Protein AF-A0A7T4T537-F1 (afdb_monomer_lite)

Radius of gyration: 19.36 Å; chains: 1; bounding box: 52×60×50 Å

pLDDT: mean 79.2, std 19.5, range [24.86, 98.0]

Structure (mmCIF, N/CA/C/O backbone):
data_AF-A0A7T4T537-F1
#
_entry.id   AF-A0A7T4T537-F1
#
loop_
_atom_site.group_PDB
_atom_site.id
_atom_site.type_symbol
_atom_site.label_atom_id
_atom_site.label_alt_id
_atom_site.label_comp_id
_atom_site.label_asym_id
_atom_site.label_entity_id
_atom_site.label_seq_id
_atom_site.pdbx_PDB_ins_code
_atom_site.Cartn_x
_atom_site.Cartn_y
_atom_site.Cartn_z
_atom_site.occupancy
_atom_site.B_iso_or_equiv
_atom_site.auth_seq_id
_atom_site.auth_comp_id
_atom_site.auth_asym_id
_atom_site.auth_atom_id
_atom_site.pdbx_PDB_model_num
ATOM 1 N N . MET A 1 1 ? -23.122 -22.561 24.436 1.00 36.28 1 MET A N 1
ATOM 2 C CA . MET A 1 1 ? -23.053 -21.117 24.123 1.00 36.28 1 MET A CA 1
ATOM 3 C C . MET A 1 1 ? -21.663 -20.614 24.475 1.00 36.28 1 MET A C 1
ATOM 5 O O . MET A 1 1 ? -21.373 -20.424 25.648 1.00 36.28 1 MET A O 1
ATOM 9 N N . ALA A 1 2 ? -20.776 -20.491 23.489 1.00 34.75 2 ALA A N 1
ATOM 10 C CA . ALA A 1 2 ? -19.447 -19.935 23.718 1.00 34.75 2 ALA A CA 1
ATOM 11 C C . ALA A 1 2 ? -19.565 -18.411 23.857 1.00 34.75 2 ALA A C 1
ATOM 13 O O . ALA A 1 2 ? -20.075 -17.744 22.956 1.00 34.75 2 ALA A O 1
ATOM 14 N N . ARG A 1 3 ? -19.118 -17.864 24.992 1.00 36.00 3 ARG A N 1
ATOM 15 C CA . ARG A 1 3 ? -18.869 -16.427 25.158 1.00 36.00 3 ARG A CA 1
ATOM 16 C C . ARG A 1 3 ? -17.857 -16.022 24.082 1.00 36.00 3 ARG A C 1
ATOM 18 O O . ARG A 1 3 ? -16.675 -16.311 24.229 1.00 36.00 3 ARG A O 1
ATOM 25 N N . ARG A 1 4 ? -18.303 -15.369 23.003 1.00 40.88 4 ARG A N 1
ATOM 26 C CA . ARG A 1 4 ? -17.402 -14.548 22.183 1.00 40.88 4 ARG A CA 1
ATOM 27 C C . ARG A 1 4 ? -16.834 -13.502 23.138 1.00 40.88 4 ARG A C 1
ATOM 29 O O . ARG A 1 4 ? -17.585 -12.649 23.607 1.00 40.88 4 ARG A O 1
ATOM 36 N N . SER A 1 5 ? -15.561 -13.618 23.512 1.00 44.31 5 SER A N 1
ATOM 37 C CA . SER A 1 5 ? -14.886 -12.539 24.225 1.00 44.31 5 SER A CA 1
ATOM 38 C C . SER A 1 5 ? -14.973 -11.314 23.322 1.00 44.31 5 SER A C 1
ATOM 40 O O . SER A 1 5 ? -14.423 -11.334 22.219 1.00 44.31 5 SER A O 1
ATOM 42 N N . ARG A 1 6 ? -15.716 -10.282 23.736 1.00 54.41 6 ARG A N 1
ATOM 43 C CA . ARG A 1 6 ? -15.604 -8.968 23.102 1.00 54.41 6 ARG A CA 1
ATOM 44 C C . ARG A 1 6 ? -14.138 -8.576 23.230 1.00 54.41 6 ARG A C 1
ATOM 46 O O . ARG A 1 6 ? -13.648 -8.473 24.354 1.00 54.41 6 ARG A O 1
ATOM 53 N N . ARG A 1 7 ? -13.436 -8.480 22.100 1.00 59.81 7 ARG A N 1
ATOM 54 C CA . ARG A 1 7 ? -12.103 -7.884 22.092 1.00 59.81 7 ARG A CA 1
ATOM 55 C C . ARG A 1 7 ? -12.241 -6.440 22.578 1.00 59.81 7 ARG A C 1
ATOM 57 O O . ARG A 1 7 ? -13.281 -5.834 22.300 1.00 59.81 7 ARG A O 1
ATOM 64 N N . PRO A 1 8 ? -11.260 -5.922 23.325 1.00 67.75 8 PRO A N 1
ATOM 65 C CA . PRO A 1 8 ? -11.180 -4.494 23.590 1.00 67.75 8 PRO A CA 1
ATOM 66 C C . PRO A 1 8 ? -11.321 -3.717 22.274 1.00 67.75 8 PRO A C 1
ATOM 68 O O . PRO A 1 8 ? -10.781 -4.148 21.256 1.00 67.75 8 PRO A O 1
ATOM 71 N N . GLU A 1 9 ? -12.071 -2.614 22.269 1.00 70.25 9 GLU A N 1
ATOM 72 C CA . GLU A 1 9 ? -12.311 -1.824 21.046 1.00 70.25 9 GLU A CA 1
ATOM 73 C C . GLU A 1 9 ? -10.996 -1.320 20.434 1.00 70.25 9 GLU A C 1
ATOM 75 O O . GLU A 1 9 ? -10.827 -1.350 19.222 1.00 70.25 9 GLU A O 1
ATOM 80 N N . ASN A 1 10 ? -10.008 -0.998 21.273 1.00 77.81 10 ASN A N 1
ATOM 81 C CA . ASN A 1 10 ? -8.662 -0.604 20.855 1.00 77.81 10 ASN A CA 1
ATOM 82 C C . ASN A 1 10 ? -7.802 -1.760 20.304 1.00 77.81 10 ASN A C 1
ATOM 84 O O . ASN A 1 10 ? -6.668 -1.533 19.900 1.00 77.81 10 ASN A O 1
ATOM 88 N N . GLU A 1 11 ? -8.301 -2.996 20.292 1.00 85.81 11 GLU A N 1
ATOM 89 C CA . GLU A 1 11 ? -7.626 -4.179 19.742 1.00 85.81 11 GLU A CA 1
ATOM 90 C C . GLU A 1 11 ? -8.420 -4.801 18.579 1.00 85.81 11 GLU A C 1
ATOM 92 O O . GLU A 1 11 ? -8.201 -5.960 18.210 1.00 85.81 11 GLU A O 1
ATOM 97 N N . ALA A 1 12 ? -9.352 -4.049 17.980 1.00 89.69 12 ALA A N 1
ATOM 98 C CA . ALA A 1 12 ? -10.186 -4.519 16.872 1.00 89.69 12 ALA A CA 1
ATOM 99 C C . ALA A 1 12 ? -9.350 -5.068 15.701 1.00 89.69 12 ALA A C 1
ATOM 101 O O . ALA A 1 12 ? -9.648 -6.144 15.184 1.00 89.69 12 ALA A O 1
ATOM 102 N N . LEU A 1 13 ? -8.236 -4.402 15.386 1.00 94.19 13 LEU A N 1
ATOM 103 C CA . LEU A 1 13 ? -7.328 -4.738 14.286 1.00 94.19 13 LEU A CA 1
ATOM 104 C C . LEU A 1 13 ? -6.356 -5.895 14.589 1.00 94.19 13 LEU A C 1
ATOM 106 O O . LEU A 1 13 ? -5.659 -6.386 13.689 1.00 94.19 13 LEU A O 1
ATOM 110 N N . PHE A 1 14 ? -6.301 -6.366 15.838 1.00 94.44 14 PHE A N 1
ATOM 111 C CA . PHE A 1 14 ? -5.347 -7.387 16.263 1.00 94.44 14 PHE A CA 1
ATOM 112 C C . PHE A 1 14 ? -5.817 -8.783 15.851 1.00 94.44 14 PHE A C 1
ATOM 114 O O . PHE A 1 14 ? -6.988 -9.144 15.923 1.00 94.44 14 PHE A O 1
ATOM 121 N N . SER A 1 15 ? -4.874 -9.627 15.457 1.00 93.25 15 SER A N 1
ATOM 122 C CA . SER A 1 15 ? -5.090 -11.056 15.208 1.00 93.25 15 SER A CA 1
ATOM 123 C C . SER A 1 15 ? -4.139 -11.879 16.074 1.00 93.25 15 SER A C 1
ATOM 125 O O . SER A 1 15 ? -3.249 -11.328 16.727 1.00 93.25 15 SER A O 1
ATOM 127 N N . SER A 1 16 ? -4.285 -13.206 16.069 1.00 91.62 16 SER A N 1
ATOM 128 C CA . SER A 1 16 ? -3.363 -14.076 16.808 1.00 91.62 16 SER A CA 1
ATOM 129 C C . SER A 1 16 ? -1.910 -13.892 16.354 1.00 91.62 16 SER A C 1
ATOM 131 O O . SER A 1 16 ? -0.996 -13.998 17.172 1.00 91.62 16 SER A O 1
ATOM 133 N N . HIS A 1 17 ? -1.708 -13.553 15.078 1.00 92.25 17 HIS A N 1
ATOM 134 C CA . HIS A 1 17 ? -0.422 -13.214 14.500 1.00 92.25 17 HIS A CA 1
ATOM 135 C C . HIS A 1 17 ? 0.197 -11.984 15.155 1.00 92.25 17 HIS A C 1
ATOM 137 O O . HIS A 1 17 ? 1.351 -12.052 15.558 1.00 92.25 17 HIS A O 1
ATOM 143 N N . ILE A 1 18 ? -0.571 -10.904 15.315 1.00 93.25 18 ILE A N 1
ATOM 144 C CA . ILE A 1 18 ? -0.071 -9.651 15.893 1.00 93.25 18 ILE A CA 1
ATOM 145 C C . ILE A 1 18 ? 0.271 -9.829 17.376 1.00 93.25 18 ILE A C 1
ATOM 147 O O . ILE A 1 18 ? 1.336 -9.395 17.812 1.00 93.25 18 ILE A O 1
ATOM 151 N N . TYR A 1 19 ? -0.565 -10.543 18.142 1.00 89.00 19 TYR A N 1
ATOM 152 C CA . TYR A 1 19 ? -0.280 -10.823 19.558 1.00 89.00 19 TYR A CA 1
ATOM 153 C C . TYR A 1 19 ? 0.970 -11.687 19.763 1.00 89.00 19 TYR A C 1
ATOM 155 O O . TYR A 1 19 ? 1.674 -11.528 20.756 1.00 89.00 19 TYR A O 1
ATOM 163 N N . ARG A 1 20 ? 1.231 -12.629 18.850 1.00 86.44 20 ARG A N 1
ATOM 164 C CA . ARG A 1 20 ? 2.399 -13.527 18.900 1.00 86.44 20 ARG A CA 1
ATOM 165 C C . ARG A 1 20 ? 3.582 -13.005 18.085 1.00 86.44 20 ARG A C 1
ATOM 167 O O . ARG A 1 20 ? 4.586 -13.704 17.963 1.00 86.44 20 ARG A O 1
ATOM 174 N N . GLY A 1 21 ? 3.429 -11.828 17.486 1.00 80.12 21 GLY A N 1
ATOM 175 C CA . GLY A 1 21 ? 4.392 -11.236 16.578 1.00 80.12 21 GLY A CA 1
ATOM 176 C C . GLY A 1 21 ? 5.679 -10.832 17.292 1.00 80.12 21 GLY A C 1
ATOM 177 O O . GLY A 1 21 ? 5.744 -10.796 18.526 1.00 80.12 21 GLY A O 1
ATOM 178 N N . PRO A 1 22 ? 6.729 -10.512 16.528 1.00 77.50 22 PRO A N 1
ATOM 179 C CA . PRO A 1 22 ? 8.001 -10.136 17.111 1.00 77.50 22 PRO A CA 1
ATOM 180 C C . PRO A 1 22 ? 7.894 -8.843 17.934 1.00 77.50 22 PRO A C 1
ATOM 182 O O . PRO A 1 22 ? 7.086 -7.950 17.662 1.00 77.50 22 PRO A O 1
ATOM 185 N N . GLN A 1 23 ? 8.756 -8.720 18.946 1.00 74.62 23 GLN A N 1
ATOM 186 C CA . GLN A 1 23 ? 8.783 -7.542 19.821 1.00 74.62 23 GLN A CA 1
ATOM 187 C C . GLN A 1 23 ? 9.104 -6.258 19.046 1.00 74.62 23 GLN A C 1
ATOM 189 O O . GLN A 1 23 ? 8.457 -5.246 19.292 1.00 74.62 23 GLN A O 1
ATOM 194 N N . HIS A 1 24 ? 9.996 -6.319 18.048 1.00 76.62 24 HIS A N 1
ATOM 195 C CA . HIS A 1 24 ? 10.401 -5.165 17.232 1.00 76.62 24 HIS A CA 1
ATOM 196 C C . HIS A 1 24 ? 9.259 -4.528 16.414 1.00 76.62 24 HIS A C 1
ATOM 198 O O . HIS A 1 24 ? 9.409 -3.412 15.924 1.00 76.62 24 HIS A O 1
ATOM 204 N N . ALA A 1 25 ? 8.104 -5.192 16.307 1.00 84.25 25 ALA A N 1
ATOM 205 C CA . ALA A 1 25 ? 6.888 -4.651 15.703 1.00 84.25 25 ALA A CA 1
ATOM 206 C C . ALA A 1 25 ? 6.040 -3.801 16.678 1.00 84.25 25 ALA A C 1
ATOM 208 O O . ALA A 1 25 ? 4.846 -3.617 16.465 1.00 84.25 25 ALA A O 1
ATOM 209 N N . GLU A 1 26 ? 6.613 -3.308 17.782 1.00 89.25 26 GLU A N 1
ATOM 210 C CA . GLU A 1 26 ? 5.887 -2.491 18.767 1.00 89.25 26 GLU A CA 1
ATOM 211 C C . GLU A 1 26 ? 5.320 -1.205 18.165 1.00 89.25 26 GLU A C 1
ATOM 213 O O . GLU A 1 26 ? 4.145 -0.914 18.359 1.00 89.25 26 GLU A O 1
ATOM 218 N N . HIS A 1 27 ? 6.110 -0.494 17.361 1.00 91.00 27 HIS A N 1
ATOM 219 C CA . HIS A 1 27 ? 5.647 0.695 16.644 1.00 91.00 27 HIS A CA 1
ATOM 220 C C . HIS A 1 27 ? 4.435 0.393 15.744 1.00 91.00 27 HIS A C 1
ATOM 222 O O . HIS A 1 27 ? 3.514 1.198 15.669 1.00 91.00 27 HIS A O 1
ATOM 228 N N . TYR A 1 28 ? 4.393 -0.796 15.129 1.00 94.62 28 TYR A N 1
ATOM 229 C CA . TYR A 1 28 ? 3.252 -1.237 14.333 1.00 94.62 28 TYR A CA 1
ATOM 230 C C . TYR A 1 28 ? 2.014 -1.519 15.196 1.00 94.62 28 TYR A C 1
ATOM 232 O O . TYR A 1 28 ? 0.910 -1.122 14.842 1.00 94.62 28 TYR A O 1
ATOM 240 N N . ARG A 1 29 ? 2.176 -2.147 16.367 1.00 94.62 29 ARG A N 1
ATOM 241 C CA . ARG A 1 29 ? 1.061 -2.343 17.312 1.00 94.62 29 ARG A CA 1
ATOM 242 C C . ARG A 1 29 ? 0.495 -1.018 17.820 1.00 94.62 29 ARG A C 1
ATOM 244 O O . ARG A 1 29 ? -0.718 -0.907 17.938 1.00 94.62 29 ARG A O 1
ATOM 251 N N . ASN A 1 30 ? 1.350 -0.031 18.079 1.00 94.50 30 ASN A N 1
ATOM 252 C CA . ASN A 1 30 ? 0.912 1.309 18.475 1.00 94.50 30 ASN A CA 1
ATOM 253 C C . ASN A 1 30 ? 0.104 1.970 17.355 1.00 94.50 30 ASN A C 1
ATOM 255 O O . ASN A 1 30 ? -1.010 2.410 17.605 1.00 94.50 30 ASN A O 1
ATOM 259 N N . PHE A 1 31 ? 0.593 1.907 16.113 1.00 96.25 31 PHE A N 1
ATOM 260 C CA . PHE A 1 31 ? -0.168 2.360 14.948 1.00 96.25 31 PHE A CA 1
ATOM 261 C C . PHE A 1 31 ? -1.551 1.686 14.862 1.00 96.25 31 PHE A C 1
ATOM 263 O O . PHE A 1 31 ? -2.562 2.356 14.684 1.00 96.25 31 PHE A O 1
ATOM 270 N N . LEU A 1 32 ? -1.628 0.364 15.056 1.00 96.12 32 LEU A N 1
ATOM 271 C CA . LEU A 1 32 ? -2.912 -0.345 15.067 1.00 96.12 32 LEU A CA 1
ATOM 272 C C . LEU A 1 32 ? -3.830 0.075 16.223 1.00 96.12 32 LEU A C 1
ATOM 274 O O . LEU A 1 32 ? -5.044 0.007 16.077 1.00 96.12 32 LEU A O 1
ATOM 278 N N . HIS A 1 33 ? -3.288 0.470 17.374 1.00 94.81 33 HIS A N 1
ATOM 279 C CA . HIS A 1 33 ? -4.098 1.015 18.461 1.00 94.81 33 HIS A CA 1
ATOM 280 C C . HIS A 1 33 ? -4.657 2.395 18.109 1.00 94.81 33 HIS A C 1
ATOM 282 O O . HIS A 1 33 ? -5.846 2.630 18.325 1.00 94.81 33 HIS A O 1
ATOM 288 N N . ASP A 1 34 ? -3.823 3.267 17.543 1.00 94.75 34 ASP A N 1
ATOM 289 C CA . ASP A 1 34 ? -4.191 4.641 17.186 1.00 94.75 34 ASP A CA 1
ATOM 290 C C . ASP A 1 34 ? -5.272 4.674 16.093 1.00 94.75 34 ASP A C 1
ATOM 292 O O . ASP A 1 34 ? -6.161 5.520 16.131 1.00 94.75 34 ASP A O 1
ATOM 296 N N . HIS A 1 35 ? -5.254 3.689 15.190 1.00 94.81 35 HIS A N 1
ATOM 297 C CA . HIS A 1 35 ? -6.213 3.541 14.090 1.00 94.81 35 HIS A CA 1
ATOM 298 C C . HIS A 1 35 ? -7.301 2.481 14.342 1.00 94.81 35 HIS A C 1
ATOM 300 O O . HIS A 1 35 ? -8.018 2.082 13.425 1.00 94.81 35 HIS A O 1
ATOM 306 N N . ALA A 1 36 ? -7.466 1.995 15.579 1.00 93.12 36 ALA A N 1
ATOM 307 C CA . ALA A 1 36 ? -8.457 0.957 15.891 1.00 93.12 36 ALA A CA 1
ATOM 308 C C . ALA A 1 36 ? -9.912 1.402 15.650 1.00 93.12 36 ALA A C 1
ATOM 310 O O . ALA A 1 36 ? -10.780 0.547 15.455 1.00 93.12 36 ALA A O 1
ATOM 311 N N . GLY A 1 37 ? -10.165 2.715 15.681 1.00 91.38 37 GLY A N 1
ATOM 312 C CA . GLY A 1 37 ? -11.469 3.325 15.420 1.00 91.38 37 GLY A CA 1
ATOM 313 C C . GLY A 1 37 ? -11.767 3.600 13.944 1.00 91.38 37 GLY A C 1
ATOM 314 O O . GLY A 1 37 ? -12.914 3.915 13.632 1.00 91.38 37 GLY A O 1
ATOM 315 N N . ASP A 1 38 ? -10.780 3.473 13.055 1.00 91.94 38 ASP A N 1
ATOM 316 C CA . ASP A 1 38 ? -10.949 3.742 11.626 1.00 91.94 38 ASP A CA 1
ATOM 317 C C . ASP A 1 38 ? -11.854 2.676 10.993 1.00 91.94 38 ASP A C 1
ATOM 319 O O . ASP A 1 38 ? -11.791 1.494 11.350 1.00 91.94 38 ASP A O 1
ATOM 323 N N . GLU A 1 39 ? -12.688 3.066 10.026 1.00 91.56 39 GLU A N 1
ATOM 324 C CA . GLU A 1 39 ? -13.581 2.127 9.331 1.00 91.56 39 GLU A CA 1
ATOM 325 C C . GLU A 1 39 ? -12.810 1.142 8.440 1.00 91.56 39 GLU A C 1
ATOM 327 O O . GLU A 1 39 ? -13.211 -0.017 8.279 1.00 91.56 39 GLU A O 1
ATOM 332 N N . ALA A 1 40 ? -11.689 1.589 7.878 1.00 93.69 40 ALA A N 1
ATOM 333 C CA . ALA A 1 40 ? -10.824 0.824 6.997 1.00 93.69 40 ALA A CA 1
ATOM 334 C C . ALA A 1 40 ? -9.386 1.351 7.049 1.00 93.69 40 ALA A C 1
ATOM 336 O O . ALA A 1 40 ? -9.158 2.514 7.371 1.00 93.69 40 ALA A O 1
ATOM 337 N N . LEU A 1 41 ? -8.428 0.494 6.690 1.00 96.06 41 LEU A N 1
ATOM 338 C CA . LEU A 1 41 ? -7.030 0.875 6.472 1.00 96.06 41 LEU A CA 1
ATOM 339 C C . LEU A 1 41 ? -6.623 0.580 5.028 1.00 96.06 41 LEU A C 1
ATOM 341 O O . LEU A 1 41 ? -7.136 -0.357 4.410 1.00 96.06 41 LEU A O 1
ATOM 345 N N . ALA A 1 42 ? -5.660 1.343 4.517 1.00 96.81 42 ALA A N 1
ATOM 346 C CA . ALA A 1 42 ? -5.015 1.069 3.238 1.00 96.81 42 ALA A CA 1
ATOM 347 C C . ALA A 1 42 ? -3.689 0.329 3.441 1.00 96.81 42 ALA A C 1
ATOM 349 O O . ALA A 1 42 ? -2.849 0.758 4.227 1.00 96.81 42 ALA A O 1
ATOM 350 N N . PHE A 1 43 ? -3.481 -0.754 2.698 1.00 97.50 43 PHE A N 1
ATOM 351 C CA . PHE A 1 43 ? -2.228 -1.507 2.653 1.00 97.50 43 PHE A CA 1
ATOM 352 C C . PHE A 1 43 ? -1.578 -1.277 1.300 1.00 97.50 43 PHE A C 1
ATOM 354 O O . PHE A 1 43 ? -2.224 -1.502 0.279 1.00 97.50 43 PHE A O 1
ATOM 361 N N . VAL A 1 44 ? -0.339 -0.797 1.290 1.00 96.81 44 VAL A N 1
ATOM 362 C CA . VAL A 1 44 ? 0.322 -0.279 0.096 1.00 96.81 44 VAL A CA 1
ATOM 363 C C . VAL A 1 44 ? 1.573 -1.076 -0.214 1.00 96.81 44 VAL A C 1
ATOM 365 O O . VAL A 1 44 ? 2.470 -1.183 0.624 1.00 96.81 44 VAL A O 1
ATOM 368 N N . ASP A 1 45 ? 1.633 -1.555 -1.450 1.00 94.31 45 ASP A N 1
ATOM 369 C CA . ASP A 1 45 ? 2.814 -2.183 -2.024 1.00 94.31 45 ASP A CA 1
ATOM 370 C C . ASP A 1 45 ? 3.269 -1.460 -3.300 1.00 94.31 45 ASP A C 1
ATOM 372 O O . ASP A 1 45 ? 2.493 -0.766 -3.975 1.00 94.31 45 ASP A O 1
ATOM 376 N N . GLU A 1 46 ? 4.559 -1.591 -3.589 1.00 91.81 46 GLU A N 1
ATOM 377 C CA . GLU A 1 46 ? 5.267 -0.966 -4.696 1.00 91.81 46 GLU A CA 1
ATOM 378 C C . GLU A 1 46 ? 5.624 -1.998 -5.764 1.00 91.81 46 GLU A C 1
ATOM 380 O O . GLU A 1 46 ? 6.236 -3.024 -5.489 1.00 91.81 46 GLU A O 1
ATOM 385 N N . SER A 1 47 ? 5.363 -1.656 -7.025 1.00 88.94 47 SER A N 1
ATOM 386 C CA . SER A 1 47 ? 5.936 -2.381 -8.157 1.00 88.94 47 SER A CA 1
ATOM 387 C C . SER A 1 47 ? 6.472 -1.405 -9.190 1.00 88.94 47 SER A C 1
ATOM 389 O O . SER A 1 47 ? 5.824 -0.411 -9.531 1.00 88.94 47 SER A O 1
ATOM 391 N N . TYR A 1 48 ? 7.660 -1.680 -9.719 1.00 88.19 48 TYR A N 1
ATOM 392 C CA . TYR A 1 48 ? 8.265 -0.853 -10.752 1.00 88.19 48 TYR A CA 1
ATOM 393 C C . TYR A 1 48 ? 9.103 -1.680 -11.722 1.00 88.19 48 TYR A C 1
ATOM 395 O O . TYR A 1 48 ? 9.701 -2.705 -11.390 1.00 88.19 48 TYR A O 1
ATOM 403 N N . ARG A 1 49 ? 9.224 -1.156 -12.940 1.00 86.00 49 ARG A N 1
ATOM 404 C CA . ARG A 1 49 ? 10.218 -1.596 -13.916 1.00 86.00 49 ARG A CA 1
ATOM 405 C C . ARG A 1 49 ? 11.100 -0.414 -14.246 1.00 86.00 49 ARG A C 1
ATOM 407 O O . ARG A 1 49 ? 10.641 0.563 -14.834 1.00 86.00 49 ARG A O 1
ATOM 414 N N . ALA A 1 50 ? 12.381 -0.518 -13.911 1.00 81.19 50 ALA A N 1
ATOM 415 C CA . ALA A 1 50 ? 13.335 0.524 -14.248 1.00 81.19 50 ALA A CA 1
ATOM 416 C C . ALA A 1 50 ? 13.381 0.770 -15.766 1.00 81.19 50 ALA A C 1
ATOM 418 O O . ALA A 1 50 ? 13.385 -0.171 -16.566 1.00 81.19 50 ALA A O 1
ATOM 419 N N . ALA A 1 51 ? 13.444 2.042 -16.155 1.00 83.06 51 ALA A N 1
ATOM 420 C CA . ALA A 1 51 ? 13.657 2.411 -17.545 1.00 83.06 51 ALA A CA 1
ATOM 421 C C . ALA A 1 51 ? 15.063 2.000 -18.005 1.00 83.06 51 ALA A C 1
ATOM 423 O O . ALA A 1 51 ? 16.043 2.086 -17.255 1.00 83.06 51 ALA A O 1
ATOM 424 N N . THR A 1 52 ? 15.167 1.580 -19.261 1.00 81.56 52 THR A N 1
ATOM 425 C CA . THR A 1 52 ? 16.456 1.367 -19.928 1.00 81.56 52 THR A CA 1
ATOM 426 C C . THR A 1 52 ? 16.729 2.517 -20.891 1.00 81.56 52 THR A C 1
ATOM 428 O O . THR A 1 52 ? 15.936 3.448 -21.022 1.00 81.56 52 THR A O 1
ATOM 431 N N . THR A 1 53 ? 17.854 2.454 -21.593 1.00 79.19 53 THR A N 1
ATOM 432 C CA . THR A 1 53 ? 18.212 3.428 -22.631 1.00 79.19 53 THR A CA 1
ATOM 433 C C . THR A 1 53 ? 17.285 3.366 -23.846 1.00 79.19 53 THR A C 1
ATOM 435 O O . THR A 1 53 ? 17.220 4.315 -24.620 1.00 79.19 53 THR A O 1
ATOM 438 N N . GLN A 1 54 ? 16.554 2.259 -24.010 1.00 80.50 54 GLN A N 1
ATOM 439 C CA . GLN A 1 54 ? 15.703 1.987 -25.171 1.00 80.50 54 GLN A CA 1
ATOM 440 C C . GLN A 1 54 ? 14.230 1.802 -24.803 1.00 80.50 54 GLN A C 1
ATOM 442 O O . GLN A 1 54 ? 13.361 1.951 -25.659 1.00 80.50 54 GLN A O 1
ATOM 447 N N . THR A 1 55 ? 13.933 1.459 -23.549 1.00 82.94 55 THR A N 1
ATOM 448 C CA . THR A 1 55 ? 12.583 1.092 -23.115 1.00 82.94 55 THR A CA 1
ATOM 449 C C . THR A 1 55 ? 12.129 1.944 -21.946 1.00 82.94 55 THR A C 1
ATOM 451 O O . THR A 1 55 ? 12.817 2.040 -20.928 1.00 82.94 55 THR A O 1
ATOM 454 N N . GLN A 1 56 ? 10.919 2.480 -22.067 1.00 85.69 56 GLN A N 1
ATOM 455 C CA . GLN A 1 56 ? 10.233 3.168 -20.985 1.00 85.69 56 GLN A CA 1
ATOM 456 C C . GLN A 1 56 ? 10.009 2.225 -19.790 1.00 85.69 56 GLN A C 1
ATOM 458 O O . GLN A 1 56 ? 9.587 1.066 -19.933 1.00 85.69 56 GLN A O 1
ATOM 463 N N . GLY A 1 57 ? 10.327 2.734 -18.607 1.00 87.38 57 GLY A N 1
ATOM 464 C CA . GLY A 1 57 ? 10.014 2.104 -17.336 1.00 87.38 57 GLY A CA 1
ATOM 465 C C . GLY A 1 57 ? 8.632 2.507 -16.837 1.00 87.38 57 GLY A C 1
ATOM 466 O O . GLY A 1 57 ? 7.939 3.323 -17.441 1.00 87.38 57 GLY A O 1
ATOM 467 N N . TYR A 1 58 ? 8.239 1.958 -15.704 1.00 89.00 58 TYR A N 1
ATOM 468 C CA . TYR A 1 58 ? 7.045 2.391 -14.992 1.00 89.00 58 TYR A CA 1
ATOM 469 C C . TYR A 1 58 ? 7.290 2.309 -13.497 1.00 89.00 58 TYR A C 1
ATOM 471 O O . TYR A 1 58 ? 8.167 1.571 -13.043 1.00 89.00 58 TYR A O 1
ATOM 479 N N . TYR A 1 59 ? 6.474 3.042 -12.759 1.00 91.44 59 TYR A N 1
ATOM 480 C CA . TYR A 1 59 ? 6.430 2.992 -11.314 1.00 91.44 59 TYR A CA 1
ATOM 481 C C . TYR A 1 59 ? 4.970 2.958 -10.868 1.00 91.44 59 TYR A C 1
ATOM 483 O O . TYR A 1 59 ? 4.155 3.735 -11.369 1.00 91.44 59 TYR A O 1
ATOM 491 N N . THR A 1 60 ? 4.636 2.063 -9.942 1.00 92.06 60 THR A N 1
ATOM 492 C CA . THR A 1 60 ? 3.282 1.913 -9.407 1.00 92.06 60 THR A CA 1
ATOM 493 C C . THR A 1 60 ? 3.281 1.811 -7.887 1.00 92.06 60 THR A C 1
ATOM 495 O O . THR A 1 60 ? 4.151 1.173 -7.296 1.00 92.06 60 THR A O 1
ATOM 498 N N . LEU A 1 61 ? 2.273 2.422 -7.265 1.00 95.06 61 LEU A N 1
ATOM 499 C CA . LEU A 1 61 ? 1.857 2.106 -5.900 1.00 95.06 61 LEU A CA 1
ATOM 500 C C . LEU A 1 61 ? 0.423 1.601 -5.946 1.00 95.06 61 LEU A C 1
ATOM 502 O O . LEU A 1 61 ? -0.438 2.227 -6.571 1.00 95.06 61 LEU A O 1
ATOM 506 N N . THR A 1 62 ? 0.163 0.488 -5.273 1.00 93.88 62 THR A N 1
ATOM 507 C CA . THR A 1 62 ? -1.179 -0.084 -5.177 1.00 93.88 62 THR A CA 1
ATOM 508 C C . THR A 1 62 ? -1.611 -0.148 -3.726 1.00 93.88 62 THR A C 1
ATOM 510 O O . THR A 1 62 ? -0.935 -0.769 -2.917 1.00 93.88 62 THR A O 1
ATOM 513 N N . ALA A 1 63 ? -2.749 0.471 -3.415 1.00 95.19 63 ALA A N 1
ATOM 514 C CA . ALA A 1 63 ? -3.425 0.360 -2.135 1.00 95.19 63 ALA A CA 1
ATOM 515 C C . ALA A 1 63 ? -4.575 -0.650 -2.211 1.00 95.19 63 ALA A C 1
ATOM 517 O O . ALA A 1 63 ? -5.530 -0.466 -2.969 1.00 95.19 63 ALA A O 1
ATOM 518 N N . ALA A 1 64 ? -4.513 -1.677 -1.370 1.00 94.12 64 ALA A N 1
ATOM 519 C CA . ALA A 1 64 ? -5.653 -2.500 -0.996 1.00 94.12 64 ALA A CA 1
ATOM 520 C C . ALA A 1 64 ? -6.348 -1.861 0.214 1.00 94.12 64 ALA A C 1
ATOM 522 O O . ALA A 1 64 ? -5.762 -1.792 1.295 1.00 94.12 64 ALA A O 1
ATOM 523 N N . VAL A 1 65 ? -7.583 -1.384 0.045 1.00 94.00 65 VAL A N 1
ATOM 524 C CA . VAL A 1 65 ? -8.365 -0.809 1.148 1.00 94.00 65 VAL A CA 1
ATOM 525 C C . VAL A 1 65 ? -9.194 -1.920 1.783 1.00 94.00 65 VAL A C 1
ATOM 527 O O . VAL A 1 65 ? -9.984 -2.586 1.110 1.00 94.00 65 VAL A O 1
ATOM 530 N N . VAL A 1 66 ? -9.005 -2.143 3.082 1.00 93.12 66 VAL A N 1
ATOM 531 C CA . VAL A 1 66 ? -9.616 -3.260 3.814 1.00 93.12 66 VAL A CA 1
ATOM 532 C C . VAL A 1 66 ? -10.386 -2.721 5.006 1.00 93.12 66 VAL A C 1
ATOM 534 O O . VAL A 1 66 ? -9.846 -1.962 5.811 1.00 93.12 66 VAL A O 1
ATOM 537 N N . ALA A 1 67 ? -11.645 -3.138 5.139 1.00 92.44 67 ALA A N 1
ATOM 538 C CA . ALA A 1 67 ? -12.462 -2.787 6.291 1.00 92.44 67 ALA A CA 1
ATOM 539 C C . ALA A 1 67 ? -11.828 -3.314 7.587 1.00 92.44 67 ALA A C 1
ATOM 541 O O . ALA A 1 67 ? -11.325 -4.439 7.640 1.00 92.44 67 ALA A O 1
ATOM 542 N N . ASN A 1 68 ? -11.904 -2.527 8.658 1.00 92.44 68 ASN A N 1
ATOM 543 C CA . ASN A 1 68 ? -11.315 -2.844 9.960 1.00 92.44 68 ASN A CA 1
ATOM 544 C C . ASN A 1 68 ? -11.711 -4.244 10.459 1.00 92.44 68 ASN A C 1
ATOM 546 O O . ASN A 1 68 ? -10.862 -5.032 10.878 1.00 92.44 68 ASN A O 1
ATOM 550 N N . ALA A 1 69 ? -12.993 -4.590 10.313 1.00 91.94 69 ALA A N 1
ATOM 551 C CA . ALA A 1 69 ? -13.535 -5.883 10.722 1.00 91.94 69 ALA A CA 1
ATOM 552 C C . ALA A 1 69 ? -12.924 -7.084 9.970 1.00 91.94 69 ALA A C 1
ATOM 554 O O . ALA A 1 69 ? -12.868 -8.184 10.529 1.00 91.94 69 ALA A O 1
ATOM 555 N N . ASP A 1 70 ? -12.454 -6.882 8.738 1.00 94.00 70 ASP A N 1
ATOM 556 C CA . ASP A 1 70 ? -11.890 -7.929 7.885 1.00 94.00 70 ASP A CA 1
ATOM 557 C C . ASP A 1 70 ? -10.378 -8.084 8.052 1.00 94.00 70 ASP A C 1
ATOM 559 O O . ASP A 1 70 ? -9.863 -9.188 7.876 1.00 94.00 70 ASP A O 1
ATOM 563 N N . ILE A 1 71 ? -9.663 -7.038 8.478 1.00 95.69 71 ILE A N 1
ATOM 564 C CA . ILE A 1 71 ? -8.198 -7.049 8.625 1.00 95.69 71 ILE A CA 1
ATOM 565 C C . ILE A 1 71 ? -7.695 -8.233 9.480 1.00 95.69 71 ILE A C 1
ATOM 567 O O . ILE A 1 71 ? -6.813 -8.971 9.029 1.00 95.69 71 ILE A O 1
ATOM 571 N N . PRO A 1 72 ? -8.225 -8.508 10.692 1.00 96.06 72 PRO A N 1
ATOM 572 C CA . PRO A 1 72 ? -7.797 -9.670 11.468 1.00 96.06 72 PRO A CA 1
ATOM 573 C C . PRO A 1 72 ? -8.091 -11.016 10.806 1.00 96.06 72 PRO A C 1
ATOM 575 O O . PRO A 1 72 ? -7.331 -11.960 11.018 1.00 96.06 72 PRO A O 1
ATOM 578 N N . LEU A 1 73 ? -9.198 -11.116 10.065 1.00 95.38 73 LEU A N 1
ATOM 579 C CA . LEU A 1 73 ? -9.644 -12.353 9.424 1.00 95.38 73 LEU A CA 1
ATOM 580 C C . LEU A 1 73 ? -8.772 -12.659 8.208 1.00 95.38 73 LEU A C 1
ATOM 582 O O . LEU A 1 73 ? -8.187 -13.738 8.124 1.00 95.38 73 LEU A O 1
ATOM 586 N N . MET A 1 74 ? -8.618 -11.664 7.339 1.00 95.44 74 MET A N 1
ATOM 587 C CA . MET A 1 74 ? -7.801 -11.716 6.139 1.00 95.44 74 MET A CA 1
ATOM 588 C C . MET A 1 74 ? -6.353 -12.068 6.464 1.00 95.44 74 MET A C 1
ATOM 590 O O . MET A 1 74 ? -5.777 -12.956 5.844 1.00 95.44 74 MET A O 1
ATOM 594 N N . ARG A 1 75 ? -5.781 -11.442 7.496 1.00 96.31 75 ARG A N 1
ATOM 595 C CA . ARG A 1 75 ? -4.404 -11.704 7.923 1.00 96.31 75 ARG A CA 1
ATOM 596 C C . ARG A 1 75 ? -4.151 -13.172 8.270 1.00 96.31 75 ARG A C 1
ATOM 598 O O . ARG A 1 75 ? -3.121 -13.731 7.898 1.00 96.31 75 ARG A O 1
ATOM 605 N N . GLU A 1 76 ? -5.070 -13.806 8.997 1.00 95.81 76 GLU A N 1
ATOM 606 C CA . GLU A 1 76 ? -4.924 -15.222 9.357 1.00 95.81 76 GLU A CA 1
ATOM 607 C C . GLU A 1 76 ? -5.251 -16.150 8.188 1.00 95.81 76 GLU A C 1
ATOM 609 O O . GLU A 1 76 ? -4.586 -17.173 8.037 1.00 95.81 76 GLU A O 1
ATOM 614 N N . ALA A 1 77 ? -6.226 -15.791 7.349 1.00 95.69 77 ALA A N 1
ATOM 615 C CA . ALA A 1 77 ? -6.567 -16.548 6.150 1.00 95.69 77 ALA A CA 1
ATOM 616 C C . ALA A 1 77 ? -5.397 -16.578 5.154 1.00 95.69 77 ALA A C 1
ATOM 618 O O . ALA A 1 77 ? -5.020 -17.652 4.690 1.00 95.69 77 ALA A O 1
ATOM 619 N N . LEU A 1 78 ? -4.757 -15.431 4.906 1.00 95.31 78 LEU A N 1
ATOM 620 C CA . LEU A 1 78 ? -3.577 -15.322 4.047 1.00 95.31 78 LEU A CA 1
ATOM 621 C C . LEU A 1 78 ? -2.427 -16.177 4.579 1.00 95.31 78 LEU A C 1
ATOM 623 O O . LEU A 1 78 ? -1.850 -16.967 3.838 1.00 95.31 78 LEU A O 1
ATOM 627 N N . LYS A 1 79 ? -2.128 -16.094 5.880 1.00 94.75 79 LYS A N 1
ATOM 628 C CA . LYS A 1 79 ? -1.092 -16.930 6.506 1.00 94.75 79 LYS A CA 1
ATOM 629 C C . LYS A 1 79 ? -1.391 -18.421 6.416 1.00 94.75 79 LYS A C 1
ATOM 631 O O . LYS A 1 79 ? -0.488 -19.212 6.149 1.00 94.75 79 LYS A O 1
ATOM 636 N N . ALA A 1 80 ? -2.638 -18.811 6.671 1.00 93.88 80 ALA A N 1
ATOM 637 C CA . ALA A 1 80 ? -3.059 -20.201 6.567 1.00 93.88 80 ALA A CA 1
ATOM 638 C C . ALA A 1 80 ? -2.899 -20.716 5.131 1.00 93.88 80 ALA A C 1
ATOM 640 O O . ALA A 1 80 ? -2.409 -21.827 4.943 1.00 93.88 80 ALA A O 1
ATOM 641 N N . GLN A 1 81 ? -3.243 -19.890 4.139 1.00 92.44 81 GLN A N 1
ATOM 642 C CA . GLN A 1 81 ? -3.113 -20.220 2.723 1.00 92.44 81 GLN A CA 1
ATOM 643 C C . GLN A 1 81 ? -1.649 -20.294 2.265 1.00 92.44 81 GLN A C 1
ATOM 645 O O . GLN A 1 81 ? -1.283 -21.217 1.541 1.00 92.44 81 GLN A O 1
ATOM 650 N N . ALA A 1 82 ? -0.801 -19.364 2.712 1.00 90.00 82 ALA A N 1
ATOM 651 C CA . ALA A 1 82 ? 0.625 -19.346 2.390 1.00 90.00 82 ALA A CA 1
ATOM 652 C C . ALA A 1 82 ? 1.421 -20.454 3.107 1.00 90.00 82 ALA A C 1
ATOM 654 O O . ALA A 1 82 ? 2.516 -20.808 2.677 1.00 90.00 82 ALA A O 1
ATOM 655 N N . GLY A 1 83 ? 0.908 -20.982 4.224 1.00 88.44 83 GLY A N 1
ATOM 656 C CA . GLY A 1 83 ? 1.618 -21.960 5.053 1.00 88.44 83 GLY A CA 1
ATOM 657 C C . GLY A 1 83 ? 2.825 -21.377 5.801 1.00 88.44 83 GLY A C 1
ATOM 658 O O . GLY A 1 83 ? 3.692 -22.126 6.250 1.00 88.44 83 GLY A O 1
ATOM 659 N N . GLY A 1 84 ? 2.895 -20.051 5.946 1.00 87.44 84 GLY A N 1
ATOM 660 C CA . GLY A 1 84 ? 4.058 -19.350 6.484 1.00 87.44 84 GLY A CA 1
ATOM 661 C C . GLY A 1 84 ? 3.747 -17.944 6.990 1.00 87.44 84 GLY A C 1
ATOM 662 O O . GLY A 1 84 ? 2.596 -17.514 7.060 1.00 87.44 84 GLY A O 1
ATOM 663 N N . THR A 1 85 ? 4.798 -17.231 7.391 1.00 85.56 85 THR A N 1
ATOM 664 C CA . THR A 1 85 ? 4.719 -15.836 7.856 1.00 85.56 85 THR A CA 1
ATOM 665 C C . THR A 1 85 ? 5.251 -14.846 6.835 1.00 85.56 85 THR A C 1
ATOM 667 O O . THR A 1 85 ? 5.312 -13.669 7.142 1.00 85.56 85 THR A O 1
ATOM 670 N N . TYR A 1 86 ? 5.669 -15.306 5.661 1.00 88.12 86 TYR A N 1
ATOM 671 C CA . TYR A 1 86 ? 6.136 -14.462 4.573 1.00 88.12 86 TYR A CA 1
ATOM 672 C C . TYR A 1 86 ? 5.661 -15.058 3.256 1.00 88.12 86 TYR A C 1
ATOM 674 O O . TYR A 1 86 ? 5.711 -16.278 3.075 1.00 88.12 86 TYR A O 1
ATOM 682 N N . TRP A 1 87 ? 5.197 -14.193 2.366 1.00 90.12 87 TRP A N 1
ATOM 683 C CA . TRP A 1 87 ? 4.786 -14.542 1.021 1.00 90.12 87 TRP A CA 1
ATOM 684 C C . TRP A 1 87 ? 4.927 -13.302 0.134 1.00 90.12 87 TRP A C 1
ATOM 686 O O . TRP A 1 87 ? 4.610 -12.201 0.577 1.00 90.12 87 TRP A O 1
ATOM 696 N N . HIS A 1 88 ? 5.395 -13.481 -1.100 1.00 86.38 88 HIS A N 1
ATOM 697 C CA . HIS A 1 88 ? 5.481 -12.422 -2.108 1.00 86.38 88 HIS A CA 1
ATOM 698 C C . HIS A 1 88 ? 5.357 -13.046 -3.506 1.00 86.38 88 HIS A C 1
ATOM 700 O O . HIS A 1 88 ? 5.932 -14.110 -3.774 1.00 86.38 88 HIS A O 1
ATOM 706 N N . THR A 1 89 ? 4.634 -12.393 -4.416 1.00 83.31 89 THR A N 1
ATOM 707 C CA . THR A 1 89 ? 4.434 -12.815 -5.810 1.00 83.31 89 THR A CA 1
ATOM 708 C C . THR A 1 89 ? 5.754 -13.127 -6.522 1.00 83.31 89 THR A C 1
ATOM 710 O O . THR A 1 89 ? 5.852 -14.145 -7.214 1.00 83.31 89 THR A O 1
ATOM 713 N N . THR A 1 90 ? 6.798 -12.316 -6.318 1.00 81.31 90 THR A N 1
ATOM 714 C CA . THR A 1 90 ? 8.121 -12.524 -6.930 1.00 81.31 90 THR A CA 1
ATOM 715 C C . THR A 1 90 ? 8.734 -13.866 -6.521 1.00 81.31 90 THR A C 1
ATOM 717 O O . THR A 1 90 ? 9.248 -14.608 -7.369 1.00 81.31 90 THR A O 1
ATOM 720 N N . GLU A 1 91 ? 8.644 -14.230 -5.239 1.00 81.62 91 GLU A N 1
ATOM 721 C CA . GLU A 1 91 ? 9.121 -15.529 -4.754 1.00 81.62 91 GLU A CA 1
ATOM 722 C C . GLU A 1 91 ? 8.238 -16.675 -5.243 1.00 81.62 91 GLU A C 1
ATOM 724 O O . GLU A 1 91 ? 8.762 -17.706 -5.670 1.00 81.62 91 GLU A O 1
ATOM 729 N N . ALA A 1 92 ? 6.920 -16.471 -5.284 1.00 80.56 92 ALA A N 1
ATOM 730 C CA . ALA A 1 92 ? 5.971 -17.454 -5.796 1.00 80.56 92 ALA A CA 1
ATOM 731 C C . ALA A 1 92 ? 6.251 -17.840 -7.262 1.00 80.56 92 ALA A C 1
ATOM 733 O O . ALA A 1 92 ? 6.109 -19.008 -7.631 1.00 80.56 92 ALA A O 1
ATOM 734 N N . PHE A 1 93 ? 6.704 -16.899 -8.101 1.00 73.19 93 PHE A N 1
ATOM 735 C CA . PHE A 1 93 ? 7.124 -17.195 -9.478 1.00 73.19 93 PHE A CA 1
ATOM 736 C C . PHE A 1 93 ? 8.515 -17.828 -9.590 1.00 73.19 93 PHE A C 1
ATOM 738 O O . PHE A 1 93 ? 8.764 -18.548 -10.568 1.00 73.19 93 PHE A O 1
ATOM 745 N N . SER A 1 94 ? 9.402 -17.550 -8.632 1.00 68.00 94 SER A N 1
ATOM 746 C CA . SER A 1 94 ? 10.813 -17.960 -8.652 1.00 68.00 94 SER A CA 1
ATOM 747 C C . SER A 1 94 ? 11.043 -19.345 -8.038 1.00 68.00 94 SER A C 1
ATOM 749 O O . SER A 1 94 ? 11.870 -20.108 -8.533 1.00 68.00 94 SER A O 1
ATOM 751 N N . GLN A 1 95 ? 10.291 -19.710 -6.998 1.00 64.25 95 GLN A N 1
ATOM 752 C CA . GLN A 1 95 ? 10.449 -20.953 -6.232 1.00 64.25 95 GLN A CA 1
ATOM 753 C C . GLN A 1 95 ? 9.488 -22.057 -6.708 1.00 64.25 95 GLN A C 1
ATOM 755 O O . GLN A 1 95 ? 8.773 -22.674 -5.921 1.00 64.25 95 GLN A O 1
ATOM 760 N N . ARG A 1 96 ? 9.443 -22.304 -8.022 1.00 61.06 96 ARG A N 1
ATOM 761 C CA . ARG A 1 96 ? 8.515 -23.284 -8.613 1.00 61.06 96 ARG A CA 1
ATOM 762 C C . ARG A 1 96 ? 8.826 -24.699 -8.130 1.00 61.06 96 ARG A C 1
ATOM 764 O O . ARG A 1 96 ? 9.932 -25.196 -8.342 1.00 61.06 96 ARG A O 1
ATOM 771 N N . SER A 1 97 ? 7.833 -25.383 -7.565 1.00 59.09 97 SER A N 1
ATOM 772 C CA . SER A 1 97 ? 7.903 -26.838 -7.413 1.00 59.09 97 SER A CA 1
ATOM 773 C C . SER A 1 97 ? 7.815 -27.523 -8.794 1.00 59.09 97 SER A C 1
ATOM 775 O O . SER A 1 97 ? 7.323 -26.916 -9.751 1.00 59.09 97 SER A O 1
ATOM 777 N N . PRO A 1 98 ? 8.247 -28.790 -8.945 1.00 56.19 98 PRO A N 1
ATOM 778 C CA . PRO A 1 98 ? 8.097 -29.529 -10.205 1.00 56.19 98 PRO A CA 1
ATOM 779 C C . PRO A 1 98 ? 6.643 -29.595 -10.711 1.00 56.19 98 PRO A C 1
ATOM 781 O O . PRO A 1 98 ? 6.405 -29.571 -11.916 1.00 56.19 98 PRO A O 1
ATOM 784 N N . GLU A 1 99 ? 5.669 -29.610 -9.797 1.00 54.91 99 GLU A N 1
ATOM 785 C CA . GLU A 1 99 ? 4.226 -29.592 -10.088 1.00 54.91 99 GLU A CA 1
ATOM 786 C C . GLU A 1 99 ? 3.733 -28.202 -10.551 1.00 54.91 99 GLU A C 1
ATOM 788 O O . GLU A 1 99 ? 2.708 -28.085 -11.221 1.00 54.91 99 GLU A O 1
ATOM 793 N N . GLN A 1 100 ? 4.506 -27.146 -10.274 1.00 60.75 100 GLN A N 1
ATOM 794 C CA . GLN A 1 100 ? 4.284 -25.752 -10.676 1.00 60.75 100 GLN A CA 1
ATOM 795 C C . GLN A 1 100 ? 5.244 -25.307 -11.798 1.00 60.75 100 GLN A C 1
ATOM 797 O O . GLN A 1 100 ? 5.476 -24.116 -11.995 1.00 60.75 100 GLN A O 1
ATOM 802 N N . ALA A 1 101 ? 5.825 -26.244 -12.558 1.00 58.91 101 ALA A N 1
ATOM 803 C CA . ALA A 1 101 ? 6.837 -25.931 -13.573 1.00 58.91 101 ALA A CA 1
ATOM 804 C C . ALA A 1 101 ? 6.330 -24.987 -14.686 1.00 58.91 101 ALA A C 1
ATOM 806 O O . ALA A 1 101 ? 7.110 -24.224 -15.268 1.00 58.91 101 ALA A O 1
ATOM 807 N N . SER A 1 102 ? 5.022 -25.002 -14.967 1.00 65.88 102 SER A N 1
ATOM 808 C CA . SER A 1 102 ? 4.390 -24.076 -15.910 1.00 65.88 102 SER A CA 1
ATOM 809 C C . SER A 1 102 ? 3.905 -22.803 -15.215 1.00 65.88 102 SER A C 1
ATOM 811 O O . SER A 1 102 ? 3.513 -22.828 -14.050 1.00 65.88 102 SER A O 1
ATOM 813 N N . ALA A 1 103 ? 3.851 -21.692 -15.956 1.00 64.25 103 ALA A N 1
ATOM 814 C CA . ALA A 1 103 ? 3.242 -20.460 -15.454 1.00 64.25 103 ALA A CA 1
ATOM 815 C C . ALA A 1 103 ? 1.811 -20.712 -14.942 1.00 64.25 103 ALA A C 1
ATOM 817 O O . ALA A 1 103 ? 1.466 -20.260 -13.858 1.00 64.25 103 ALA A O 1
ATOM 818 N N . ALA A 1 104 ? 1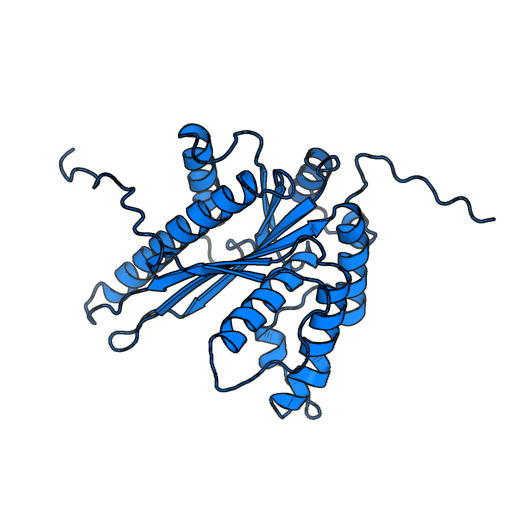.014 -21.508 -15.666 1.00 67.44 104 ALA A N 1
ATOM 819 C CA . ALA A 1 104 ? -0.332 -21.900 -15.248 1.00 67.44 104 ALA A CA 1
ATOM 820 C C . ALA A 1 104 ? -0.350 -22.681 -13.918 1.00 67.44 104 ALA A C 1
ATOM 822 O O . ALA A 1 104 ? -1.241 -22.471 -13.101 1.00 67.44 104 ALA A O 1
ATOM 823 N N . GLY A 1 105 ? 0.647 -23.534 -13.671 1.00 66.44 105 GLY A N 1
ATOM 824 C CA . GLY A 1 105 ? 0.790 -24.264 -12.409 1.00 66.44 105 GLY A CA 1
ATOM 825 C C . GLY A 1 105 ? 1.069 -23.347 -11.215 1.00 66.44 105 GLY A C 1
ATOM 826 O O . GLY A 1 105 ? 0.464 -23.527 -10.163 1.00 66.44 105 GLY A O 1
ATOM 827 N N . VAL A 1 106 ? 1.913 -22.320 -11.385 1.00 72.25 106 VAL A N 1
ATOM 828 C CA . VAL A 1 106 ? 2.145 -21.285 -10.354 1.00 72.25 106 VAL A CA 1
ATOM 829 C C . VAL A 1 106 ? 0.862 -20.505 -10.057 1.00 72.25 106 VAL A C 1
ATOM 831 O O . VAL A 1 106 ? 0.546 -20.245 -8.897 1.00 72.25 106 VAL A O 1
ATOM 834 N N . TRP A 1 107 ? 0.090 -20.169 -11.094 1.00 73.50 107 TRP A N 1
ATOM 835 C CA . TRP A 1 107 ? -1.201 -19.504 -10.923 1.00 73.50 107 TRP A CA 1
ATOM 836 C C . TRP A 1 107 ? -2.178 -20.358 -10.126 1.00 73.50 107 TRP A C 1
ATOM 838 O O . TRP A 1 107 ? -2.678 -19.906 -9.106 1.00 73.50 107 TRP A O 1
ATOM 848 N N . ILE A 1 108 ? -2.428 -21.592 -10.555 1.00 74.12 108 ILE A N 1
ATOM 849 C CA . ILE A 1 108 ? -3.430 -22.459 -9.923 1.00 74.12 108 ILE A CA 1
ATOM 850 C C . ILE A 1 108 ? -3.006 -22.853 -8.503 1.00 74.12 108 ILE A C 1
ATOM 852 O O . ILE A 1 108 ? -3.840 -22.915 -7.606 1.00 74.12 108 ILE A O 1
ATOM 856 N N . GLY A 1 109 ? -1.718 -23.129 -8.293 1.00 74.06 109 GLY A N 1
ATOM 857 C CA . GLY A 1 109 ? -1.225 -23.703 -7.044 1.00 74.06 109 GLY A CA 1
ATOM 858 C C . GLY A 1 109 ? -0.705 -22.705 -6.011 1.00 74.06 109 GLY A C 1
ATOM 859 O O . GLY A 1 109 ? -0.446 -23.127 -4.889 1.00 74.06 109 GLY A O 1
ATOM 860 N N . ASN A 1 110 ? -0.491 -21.432 -6.367 1.00 81.00 110 ASN A N 1
ATOM 861 C CA . ASN A 1 110 ? 0.111 -20.448 -5.458 1.00 81.00 110 ASN A CA 1
ATOM 862 C C . ASN A 1 110 ? -0.612 -19.092 -5.503 1.00 81.00 110 ASN A C 1
ATOM 864 O O . ASN A 1 110 ? -1.187 -18.669 -4.505 1.00 81.00 110 ASN A O 1
ATOM 868 N N . ILE A 1 111 ? -0.666 -18.435 -6.668 1.00 84.50 111 ILE A N 1
ATOM 869 C CA . ILE A 1 111 ? -1.234 -17.076 -6.770 1.00 84.50 111 ILE A CA 1
ATOM 870 C C . ILE A 1 111 ? -2.767 -17.069 -6.640 1.00 84.50 111 ILE A C 1
ATOM 872 O O . ILE A 1 111 ? -3.332 -16.236 -5.939 1.00 84.50 111 ILE A O 1
ATOM 876 N N . GLY A 1 112 ? -3.451 -17.986 -7.323 1.00 83.25 112 GLY A N 1
ATOM 877 C CA . GLY A 1 112 ? -4.912 -18.069 -7.400 1.00 83.25 112 GLY A CA 1
ATOM 878 C C . GLY A 1 112 ? -5.579 -18.205 -6.031 1.00 83.25 112 GLY A C 1
ATOM 879 O O . GLY A 1 112 ? -6.410 -17.363 -5.702 1.00 83.25 112 GLY A O 1
ATOM 880 N N . PRO A 1 113 ? -5.173 -19.169 -5.189 1.00 88.44 113 PRO A N 1
ATOM 881 C CA . PRO A 1 113 ? -5.721 -19.303 -3.840 1.00 88.44 113 PRO A CA 1
ATOM 882 C C . PRO A 1 113 ? -5.503 -18.059 -2.962 1.00 88.44 113 PRO A C 1
ATOM 884 O O . PRO A 1 113 ? -6.376 -17.678 -2.186 1.00 88.44 113 PRO A O 1
ATOM 887 N N . MET A 1 114 ? -4.363 -17.376 -3.107 1.00 90.12 114 MET A N 1
ATOM 888 C CA . MET A 1 114 ? -4.095 -16.125 -2.388 1.00 90.12 114 MET A CA 1
ATOM 889 C C . MET A 1 114 ? -4.980 -14.968 -2.888 1.00 90.12 114 MET A C 1
ATOM 891 O O . MET A 1 114 ? -5.454 -14.152 -2.092 1.00 90.12 114 MET A O 1
ATOM 895 N N . LEU A 1 115 ? -5.246 -14.909 -4.199 1.00 87.12 115 LEU A N 1
ATOM 896 C CA . LEU A 1 115 ? -6.196 -13.965 -4.794 1.00 87.12 115 LEU A CA 1
ATOM 897 C C . LEU A 1 115 ? -7.633 -14.230 -4.344 1.00 87.12 115 LEU A C 1
ATOM 899 O O . LEU A 1 115 ? -8.377 -13.267 -4.168 1.00 87.12 115 LEU A O 1
ATOM 903 N N . GLU A 1 116 ? -8.029 -15.490 -4.163 1.00 87.31 116 GLU A N 1
ATOM 904 C CA . GLU A 1 116 ? -9.354 -15.852 -3.643 1.00 87.31 116 GLU A CA 1
ATOM 905 C C . GLU A 1 116 ? -9.542 -15.311 -2.225 1.00 87.31 116 GLU A C 1
ATOM 907 O O . GLU A 1 116 ? -10.463 -14.529 -2.001 1.00 87.31 116 GLU A O 1
ATOM 912 N N . VAL A 1 117 ? -8.601 -15.597 -1.315 1.00 90.31 117 VAL A N 1
ATOM 913 C CA . VAL A 1 117 ? -8.614 -15.034 0.047 1.00 90.31 117 VAL A CA 1
ATOM 914 C C . VAL A 1 117 ? -8.674 -13.506 0.005 1.00 90.31 117 VAL A C 1
ATOM 916 O O . VAL A 1 117 ? -9.484 -12.888 0.688 1.00 90.31 117 VAL A O 1
ATOM 919 N N . THR A 1 118 ? -7.839 -12.883 -0.826 1.00 89.88 118 THR A N 1
ATOM 920 C CA . THR A 1 118 ? -7.819 -11.423 -0.981 1.00 89.88 118 THR A CA 1
ATOM 921 C C . THR A 1 118 ? -9.169 -10.877 -1.454 1.00 89.88 118 THR A C 1
ATOM 923 O O . THR A 1 118 ? -9.677 -9.894 -0.919 1.00 89.88 118 THR A O 1
ATOM 926 N N . SER A 1 119 ? -9.781 -11.530 -2.438 1.00 85.31 119 SER A N 1
ATOM 927 C CA . SER A 1 119 ? -11.050 -11.107 -3.039 1.00 85.31 119 SER A CA 1
ATOM 928 C C . SER A 1 119 ? -12.247 -11.280 -2.107 1.00 85.31 119 SER A C 1
ATOM 930 O O . SER A 1 119 ? -13.235 -10.566 -2.267 1.00 85.31 119 SER A O 1
ATOM 932 N N . ASP A 1 120 ? -12.164 -12.211 -1.158 1.00 86.88 120 ASP A N 1
ATOM 933 C CA . ASP A 1 120 ? -13.202 -12.449 -0.155 1.00 86.88 120 ASP A CA 1
ATOM 934 C C . ASP A 1 120 ? -13.225 -11.374 0.944 1.00 86.88 120 ASP A C 1
ATOM 936 O O . ASP A 1 120 ? -14.254 -11.207 1.601 1.00 86.88 120 ASP A O 1
ATOM 940 N N . HIS A 1 121 ? -12.124 -10.633 1.123 1.00 86.50 121 HIS A N 1
ATOM 941 C CA . HIS A 1 121 ? -11.951 -9.662 2.210 1.00 86.50 121 HIS A CA 1
ATOM 942 C C . HIS A 1 121 ? -11.780 -8.199 1.758 1.00 86.50 121 HIS A C 1
ATOM 944 O O . HIS A 1 121 ? -12.036 -7.290 2.546 1.00 86.50 121 HIS A O 1
ATOM 950 N N . ILE A 1 122 ? -11.376 -7.931 0.510 1.00 82.88 122 ILE A N 1
ATOM 951 C CA . ILE A 1 122 ? -11.336 -6.562 -0.033 1.00 82.88 122 ILE A CA 1
ATOM 952 C C . ILE A 1 122 ? -12.722 -6.175 -0.563 1.00 82.88 122 ILE A C 1
ATOM 954 O O . ILE A 1 122 ? -13.058 -6.442 -1.719 1.00 82.88 122 ILE A O 1
ATOM 958 N N . ASP A 1 123 ? -13.508 -5.502 0.278 1.00 70.75 123 ASP A N 1
ATOM 959 C CA . ASP A 1 123 ? -14.807 -4.914 -0.099 1.00 70.75 123 ASP A CA 1
ATOM 960 C C . ASP A 1 123 ? -14.688 -3.411 -0.426 1.00 70.75 123 ASP A C 1
ATOM 962 O O . ASP A 1 123 ? -15.352 -2.888 -1.319 1.00 70.75 123 ASP A O 1
ATOM 966 N N . GLN A 1 124 ? -13.748 -2.719 0.228 1.00 66.62 124 GLN A N 1
ATOM 967 C CA . GLN A 1 124 ? -13.502 -1.278 0.082 1.00 66.62 124 GLN A CA 1
ATOM 968 C C . GLN A 1 124 ? -12.625 -0.936 -1.142 1.00 66.62 124 GLN A C 1
ATOM 970 O O . GLN A 1 124 ? -12.297 0.219 -1.382 1.00 66.62 124 GLN A O 1
ATOM 975 N N . GLY A 1 125 ? -12.289 -1.905 -1.996 1.00 80.81 125 GLY A N 1
ATOM 976 C CA . GLY A 1 125 ? -11.671 -1.673 -3.306 1.00 80.81 125 GLY A CA 1
ATOM 977 C C . GLY A 1 125 ? -10.147 -1.505 -3.322 1.00 80.81 125 GLY A C 1
ATOM 978 O O . GLY A 1 125 ? -9.455 -1.620 -2.313 1.00 80.81 125 GLY A O 1
ATOM 979 N N . VAL A 1 126 ? -9.630 -1.290 -4.531 1.00 85.25 126 VAL A N 1
ATOM 980 C CA . VAL A 1 126 ? -8.194 -1.188 -4.828 1.00 85.25 126 VAL A CA 1
ATOM 981 C C . VAL A 1 126 ? -7.937 0.096 -5.604 1.00 85.25 126 VAL A C 1
ATOM 983 O O . VAL A 1 126 ? -8.616 0.345 -6.604 1.00 85.25 126 VAL A O 1
ATOM 986 N N . ILE A 1 127 ? -6.942 0.871 -5.174 1.00 87.94 127 ILE A N 1
ATOM 987 C CA . ILE A 1 127 ? -6.468 2.068 -5.874 1.00 87.94 127 ILE A CA 1
ATOM 988 C C . ILE A 1 127 ? -5.042 1.803 -6.345 1.00 87.94 127 ILE A C 1
ATOM 990 O O . ILE A 1 127 ? -4.140 1.641 -5.528 1.00 87.94 127 ILE A O 1
ATOM 994 N N . THR A 1 128 ? -4.824 1.780 -7.656 1.00 89.69 128 THR A N 1
ATOM 995 C CA . THR A 1 128 ? -3.479 1.718 -8.240 1.00 89.69 128 THR A CA 1
ATOM 996 C C . THR A 1 128 ? -3.158 3.058 -8.874 1.00 89.69 128 THR A C 1
ATOM 998 O O . THR A 1 128 ? -3.902 3.525 -9.733 1.00 89.69 128 THR A O 1
ATOM 1001 N N . VAL A 1 129 ? -2.040 3.657 -8.475 1.00 89.81 129 VAL A N 1
ATOM 1002 C CA . VAL A 1 129 ? -1.476 4.839 -9.124 1.00 89.81 129 VAL A CA 1
ATOM 1003 C C . VAL A 1 129 ? -0.252 4.411 -9.911 1.00 89.81 129 VAL A C 1
ATOM 1005 O O . VAL A 1 129 ? 0.648 3.782 -9.351 1.00 89.81 129 VAL A O 1
ATOM 1008 N N . HIS A 1 130 ? -0.200 4.768 -11.192 1.00 89.12 130 HIS A N 1
ATOM 1009 C CA . HIS A 1 130 ? 0.961 4.511 -12.035 1.00 89.12 130 HIS A CA 1
ATOM 1010 C C . HIS A 1 130 ? 1.460 5.771 -12.735 1.00 89.12 130 HIS A C 1
ATOM 1012 O O . HIS A 1 130 ? 0.681 6.603 -13.203 1.00 89.12 130 HIS A O 1
ATOM 1018 N N . THR A 1 131 ? 2.782 5.870 -12.848 1.00 87.31 131 THR A N 1
ATOM 1019 C CA . THR A 1 131 ? 3.475 6.879 -13.652 1.00 87.31 131 THR A CA 1
ATOM 1020 C C . THR A 1 131 ? 4.510 6.212 -14.548 1.00 87.31 131 THR A C 1
ATOM 1022 O O . THR A 1 131 ? 5.018 5.117 -14.270 1.00 87.31 131 THR A O 1
ATOM 1025 N N . ALA A 1 132 ? 4.795 6.856 -15.671 1.00 86.94 132 ALA A N 1
ATOM 1026 C CA . ALA A 1 132 ? 5.714 6.335 -16.661 1.00 86.94 132 ALA A CA 1
ATOM 1027 C C . ALA A 1 132 ? 7.113 6.909 -16.424 1.00 86.94 132 ALA A C 1
ATOM 1029 O O . ALA A 1 132 ? 7.288 8.121 -16.342 1.00 86.94 132 ALA A O 1
ATOM 1030 N N . VAL A 1 133 ? 8.129 6.048 -16.368 1.00 85.50 133 VAL A N 1
ATOM 1031 C CA . VAL A 1 133 ? 9.516 6.479 -16.144 1.00 85.50 133 VAL A CA 1
ATOM 1032 C C . VAL A 1 133 ? 10.211 6.580 -17.505 1.00 85.50 133 VAL A C 1
ATOM 1034 O O . VAL A 1 133 ? 10.377 5.550 -18.172 1.00 85.50 133 VAL A O 1
ATOM 1037 N N . PRO A 1 134 ? 10.591 7.783 -17.972 1.00 81.75 134 PRO A N 1
ATOM 1038 C CA . PRO A 1 134 ? 11.144 7.960 -19.311 1.00 81.75 134 PRO A CA 1
ATOM 1039 C C . PRO A 1 134 ? 12.495 7.240 -19.477 1.00 81.75 134 PRO A C 1
ATOM 1041 O O . PRO A 1 134 ? 13.207 7.023 -18.492 1.00 81.75 134 PRO A O 1
ATOM 1044 N N . PRO A 1 135 ? 12.864 6.845 -20.711 1.00 82.19 135 PRO A N 1
ATOM 1045 C CA . PRO A 1 135 ? 14.192 6.313 -20.996 1.00 82.19 135 PRO A CA 1
ATOM 1046 C C . PRO A 1 135 ? 15.263 7.398 -20.833 1.00 82.19 135 PRO A C 1
ATOM 1048 O O . PRO A 1 135 ? 15.025 8.570 -21.123 1.00 82.19 135 PRO A O 1
ATOM 1051 N N . TRP A 1 136 ? 16.462 6.990 -20.418 1.00 75.56 136 TRP A N 1
ATOM 1052 C CA . TRP A 1 136 ? 17.589 7.897 -20.170 1.00 75.56 136 TRP A CA 1
ATOM 1053 C C . TRP A 1 136 ? 18.815 7.508 -21.000 1.00 75.56 136 TRP A C 1
ATOM 1055 O O . TRP A 1 136 ? 19.051 6.314 -21.203 1.00 75.56 136 TRP A O 1
ATOM 1065 N N . PRO A 1 137 ? 19.621 8.481 -21.463 1.00 74.75 137 PRO A N 1
ATOM 1066 C CA . PRO A 1 137 ? 20.840 8.196 -22.211 1.00 74.75 137 PRO A CA 1
ATOM 1067 C C . PRO A 1 137 ? 21.862 7.427 -21.360 1.00 74.75 137 PRO A C 1
ATOM 1069 O O . PRO A 1 137 ? 21.974 7.627 -20.149 1.00 74.75 137 PRO A O 1
ATOM 1072 N N . GLU A 1 138 ? 22.626 6.538 -22.001 1.00 75.88 138 GLU A N 1
ATOM 1073 C CA . GLU A 1 138 ? 23.706 5.799 -21.342 1.00 75.88 138 GLU A CA 1
ATOM 1074 C C . GLU A 1 138 ? 24.923 6.712 -21.167 1.00 75.88 138 GLU A C 1
ATOM 1076 O O . GLU A 1 138 ? 25.764 6.849 -22.056 1.00 75.88 138 GLU A O 1
ATOM 1081 N N . ASP A 1 139 ? 25.003 7.379 -20.020 1.00 81.38 139 ASP A N 1
ATOM 1082 C CA . ASP A 1 139 ? 26.134 8.221 -19.646 1.00 81.38 139 ASP A CA 1
ATOM 1083 C C . ASP A 1 139 ? 26.781 7.761 -18.325 1.00 81.38 139 ASP A C 1
ATOM 1085 O O . ASP A 1 139 ? 26.349 6.810 -17.666 1.00 81.38 139 ASP A O 1
ATOM 1089 N N . ARG A 1 140 ? 27.862 8.439 -17.912 1.00 75.06 140 ARG A N 1
ATOM 1090 C CA . ARG A 1 140 ? 28.568 8.125 -16.654 1.00 75.06 140 ARG A CA 1
ATOM 1091 C C . ARG A 1 140 ? 27.700 8.310 -15.400 1.00 75.06 140 ARG A C 1
ATOM 1093 O O . ARG A 1 140 ? 28.068 7.790 -14.347 1.00 75.06 140 ARG A O 1
ATOM 1100 N N . GLN A 1 141 ? 26.580 9.022 -15.507 1.00 80.19 141 GLN A N 1
ATOM 1101 C CA . GLN A 1 141 ? 25.627 9.318 -14.441 1.00 80.19 141 GLN A CA 1
ATOM 1102 C C . GLN A 1 141 ? 24.350 8.464 -14.530 1.00 80.19 141 GLN A C 1
ATOM 1104 O O . GLN A 1 141 ? 23.507 8.561 -13.642 1.00 80.19 141 GLN A O 1
ATOM 1109 N N . TYR A 1 142 ? 24.235 7.546 -15.499 1.00 77.06 142 TYR A N 1
ATOM 1110 C CA . TYR A 1 142 ? 23.054 6.701 -15.726 1.00 77.06 142 TYR A CA 1
ATOM 1111 C C . TYR A 1 142 ? 22.506 6.042 -14.448 1.00 77.06 142 TYR A C 1
ATOM 1113 O O . TYR A 1 142 ? 21.300 6.027 -14.209 1.00 77.06 142 TYR A O 1
ATOM 1121 N N . ARG A 1 143 ? 23.388 5.533 -13.573 1.00 80.56 143 ARG A N 1
ATOM 1122 C CA . ARG A 1 143 ? 22.975 4.948 -12.284 1.00 80.56 143 ARG A CA 1
ATOM 1123 C C . ARG A 1 143 ? 22.304 5.964 -11.356 1.00 80.56 143 ARG A C 1
ATOM 1125 O O . ARG A 1 143 ? 21.341 5.604 -10.693 1.00 80.56 143 ARG A O 1
ATOM 1132 N N . GLN A 1 144 ? 22.812 7.190 -11.302 1.00 83.38 144 GLN A N 1
ATOM 1133 C CA . GLN A 1 144 ? 22.275 8.258 -10.463 1.00 83.38 144 GLN A CA 1
ATOM 1134 C C . GLN A 1 144 ? 20.956 8.791 -11.028 1.00 83.38 144 GLN A C 1
ATOM 1136 O O . GLN A 1 144 ? 19.987 8.879 -10.280 1.00 83.38 144 GLN A O 1
ATOM 1141 N N . HIS A 1 145 ? 20.887 9.041 -12.341 1.00 80.06 145 HIS A N 1
ATOM 1142 C CA . HIS A 1 145 ? 19.653 9.458 -13.018 1.00 80.06 145 HIS A CA 1
ATOM 1143 C C . HIS A 1 145 ? 18.520 8.453 -12.805 1.00 80.06 145 HIS A C 1
ATOM 1145 O O . HIS A 1 145 ? 17.401 8.835 -12.485 1.00 80.06 145 HIS A O 1
ATOM 1151 N N . ARG A 1 146 ? 18.823 7.153 -12.899 1.00 81.31 146 ARG A N 1
ATOM 1152 C CA . ARG A 1 146 ? 17.831 6.099 -12.673 1.00 81.31 146 ARG A CA 1
ATOM 1153 C C . ARG A 1 146 ? 17.275 6.098 -11.248 1.00 81.31 146 ARG A C 1
ATOM 1155 O O . ARG A 1 146 ? 16.081 5.896 -11.079 1.00 81.31 146 ARG A O 1
ATOM 1162 N N . VAL A 1 147 ? 18.126 6.285 -10.238 1.00 83.50 147 VAL A N 1
ATOM 1163 C CA . VAL A 1 147 ? 17.681 6.344 -8.834 1.00 83.50 147 VAL A CA 1
ATOM 1164 C C . VAL A 1 147 ? 16.834 7.592 -8.596 1.00 83.50 147 VAL A C 1
ATOM 1166 O O . VAL A 1 147 ? 15.760 7.482 -8.021 1.00 83.50 147 VAL A O 1
ATOM 1169 N N . MET A 1 148 ? 17.275 8.753 -9.091 1.00 84.19 148 MET A N 1
ATOM 1170 C CA . MET A 1 148 ? 16.518 10.005 -8.973 1.00 84.19 148 MET A CA 1
ATOM 1171 C C . MET A 1 148 ? 15.139 9.897 -9.627 1.00 84.19 148 MET A C 1
ATOM 1173 O O . MET A 1 148 ? 14.145 10.189 -8.976 1.00 84.19 148 MET A O 1
ATOM 1177 N N . ALA A 1 149 ? 15.063 9.382 -10.856 1.00 84.44 149 ALA A N 1
ATOM 1178 C CA . ALA A 1 149 ? 13.798 9.234 -11.570 1.00 84.44 149 ALA A CA 1
ATOM 1179 C C . ALA A 1 149 ? 12.816 8.280 -10.863 1.00 84.44 149 ALA A C 1
ATOM 1181 O O . ALA A 1 149 ? 11.612 8.512 -10.896 1.00 84.44 149 ALA A O 1
ATOM 1182 N N . LEU A 1 150 ? 13.308 7.212 -10.221 1.00 87.38 150 LEU A N 1
ATOM 1183 C CA . LEU A 1 150 ? 12.456 6.313 -9.435 1.00 87.38 150 LEU A CA 1
ATOM 1184 C C . LEU A 1 150 ? 11.950 6.982 -8.149 1.00 87.38 150 LEU A C 1
ATOM 1186 O O . LEU A 1 150 ? 10.782 6.824 -7.817 1.00 87.38 150 LEU A O 1
ATOM 1190 N N . GLU A 1 151 ? 12.780 7.763 -7.454 1.00 89.75 151 GLU A N 1
ATOM 1191 C CA . GLU A 1 151 ? 12.351 8.488 -6.246 1.00 89.75 151 GLU A CA 1
ATOM 1192 C C . GLU A 1 151 ? 11.395 9.655 -6.562 1.00 89.75 151 GLU A C 1
ATOM 1194 O O . GLU A 1 151 ? 10.459 9.918 -5.801 1.00 89.75 151 GLU A O 1
ATOM 1199 N N . GLU A 1 152 ? 11.573 10.326 -7.703 1.00 89.44 152 GLU A N 1
ATOM 1200 C CA . GLU A 1 152 ? 10.623 11.318 -8.225 1.00 89.44 152 GLU A CA 1
ATOM 1201 C C . GLU A 1 152 ? 9.277 10.661 -8.551 1.00 89.44 152 GLU A C 1
ATOM 1203 O O . GLU A 1 152 ? 8.241 11.093 -8.043 1.00 89.44 152 GLU A O 1
ATOM 1208 N N . ALA A 1 153 ? 9.300 9.561 -9.311 1.00 91.19 153 ALA A N 1
ATOM 1209 C CA . ALA A 1 153 ? 8.110 8.783 -9.642 1.00 91.19 153 ALA A CA 1
ATOM 1210 C C . ALA A 1 153 ? 7.400 8.247 -8.389 1.00 91.19 153 ALA A C 1
ATOM 1212 O O . ALA A 1 153 ? 6.173 8.297 -8.292 1.00 91.19 153 ALA A O 1
ATOM 1213 N N . ARG A 1 154 ? 8.160 7.798 -7.383 1.00 93.44 154 ARG A N 1
ATOM 1214 C CA . ARG A 1 154 ? 7.616 7.406 -6.082 1.00 93.44 154 ARG A CA 1
ATOM 1215 C C . ARG A 1 154 ? 6.906 8.557 -5.395 1.00 93.44 154 ARG A C 1
ATOM 1217 O O . ARG A 1 154 ? 5.795 8.371 -4.906 1.00 93.44 154 ARG A O 1
ATOM 1224 N N . THR A 1 155 ? 7.543 9.721 -5.330 1.00 93.06 155 THR A N 1
ATOM 1225 C CA . THR A 1 155 ? 6.979 10.905 -4.672 1.00 93.06 155 THR A CA 1
ATOM 1226 C C . THR A 1 155 ? 5.673 11.324 -5.345 1.00 93.06 155 THR A C 1
ATOM 1228 O O . THR A 1 155 ? 4.689 11.608 -4.659 1.00 93.06 155 THR A O 1
ATOM 1231 N N . GLU A 1 156 ? 5.632 11.297 -6.677 1.00 92.69 156 GLU A N 1
ATOM 1232 C CA . GLU A 1 156 ? 4.443 11.595 -7.479 1.00 92.69 156 GLU A CA 1
ATOM 1233 C C . GLU A 1 156 ? 3.310 10.584 -7.225 1.00 92.69 156 GLU A C 1
ATOM 1235 O O . GLU A 1 156 ? 2.177 10.973 -6.909 1.00 92.69 156 GLU A O 1
ATOM 1240 N N . CYS A 1 157 ? 3.622 9.284 -7.278 1.00 94.62 157 CYS A N 1
ATOM 1241 C CA . CYS A 1 157 ? 2.664 8.219 -6.990 1.00 94.62 157 CYS A CA 1
ATOM 1242 C C . CYS A 1 157 ? 2.146 8.286 -5.553 1.00 94.62 157 CYS A C 1
ATOM 1244 O O . CYS A 1 157 ? 0.943 8.173 -5.339 1.00 94.62 157 CYS A O 1
ATOM 1246 N N . MET A 1 158 ? 3.022 8.497 -4.569 1.00 95.88 158 MET A N 1
ATOM 1247 C CA . MET A 1 158 ? 2.649 8.553 -3.155 1.00 95.88 158 MET A CA 1
ATOM 1248 C C . MET A 1 158 ? 1.774 9.769 -2.859 1.00 95.88 158 MET A C 1
ATOM 1250 O O . MET A 1 158 ? 0.751 9.633 -2.194 1.00 95.88 158 MET A O 1
ATOM 1254 N N . THR A 1 159 ? 2.116 10.935 -3.412 1.00 95.62 159 THR A N 1
ATOM 1255 C CA . THR A 1 159 ? 1.299 12.152 -3.289 1.00 95.62 159 THR A CA 1
ATOM 1256 C C . THR A 1 159 ? -0.102 11.925 -3.846 1.00 95.62 159 THR A C 1
ATOM 1258 O O . THR A 1 159 ? -1.099 12.207 -3.183 1.00 95.62 159 THR A O 1
ATOM 1261 N N . THR A 1 160 ? -0.182 11.367 -5.054 1.00 95.44 160 THR A N 1
ATOM 1262 C CA . THR A 1 160 ? -1.457 11.093 -5.720 1.00 95.44 160 THR A CA 1
ATOM 1263 C C . THR A 1 160 ? -2.267 10.050 -4.954 1.00 95.44 160 THR A C 1
ATOM 1265 O O . THR A 1 160 ? -3.461 10.248 -4.736 1.00 95.44 160 THR A O 1
ATOM 1268 N N . LEU A 1 161 ? -1.636 8.959 -4.515 1.00 95.62 161 LEU A N 1
ATOM 1269 C CA . LEU A 1 161 ? -2.301 7.875 -3.798 1.00 95.62 161 LEU A CA 1
ATOM 1270 C C . LEU A 1 161 ? -2.879 8.357 -2.467 1.00 95.62 161 LEU A C 1
ATOM 1272 O O . LEU A 1 161 ? -4.063 8.161 -2.216 1.00 95.62 161 LEU A O 1
ATOM 1276 N N . LEU A 1 162 ? -2.064 9.017 -1.639 1.00 96.56 162 LEU A N 1
ATOM 1277 C CA . LEU A 1 162 ? -2.491 9.489 -0.322 1.00 96.56 162 LEU A CA 1
ATOM 1278 C C . LEU A 1 162 ? -3.607 10.529 -0.431 1.00 96.56 162 LEU A C 1
ATOM 1280 O O . LEU A 1 162 ? -4.565 10.472 0.331 1.00 96.56 162 LEU A O 1
ATOM 1284 N N . LYS A 1 163 ? -3.545 11.421 -1.425 1.00 94.81 163 LYS A N 1
ATOM 1285 C CA . LYS A 1 163 ? -4.639 12.358 -1.691 1.00 94.81 163 LYS A CA 1
ATOM 1286 C C . LYS A 1 163 ? -5.942 11.639 -2.052 1.00 94.81 163 LYS A C 1
ATOM 1288 O O . LYS A 1 163 ? -6.988 11.971 -1.514 1.00 94.81 163 LYS A O 1
ATOM 1293 N N . ASN A 1 164 ? -5.885 10.629 -2.924 1.00 93.12 164 ASN A N 1
ATOM 1294 C CA . ASN A 1 164 ? -7.079 9.861 -3.295 1.00 93.12 164 ASN A CA 1
ATOM 1295 C C . ASN A 1 164 ? -7.645 9.037 -2.129 1.00 93.12 164 ASN A C 1
ATOM 1297 O O . ASN A 1 164 ? -8.851 8.833 -2.076 1.00 93.12 164 ASN A O 1
ATOM 1301 N N . LEU A 1 165 ? -6.797 8.577 -1.205 1.00 93.50 165 LEU A N 1
ATOM 1302 C CA . LEU A 1 165 ? -7.231 7.901 0.022 1.00 93.50 165 LEU A CA 1
ATOM 1303 C C . LEU A 1 165 ? -7.887 8.871 1.016 1.00 93.50 165 LEU A C 1
ATOM 1305 O O . LEU A 1 165 ? -8.892 8.525 1.634 1.00 93.50 165 LEU A O 1
ATOM 1309 N N . ALA A 1 166 ? -7.343 10.082 1.154 1.00 92.69 166 ALA A N 1
ATOM 1310 C CA . ALA A 1 166 ? -7.922 11.127 1.999 1.00 92.69 166 ALA A CA 1
ATOM 1311 C C . ALA A 1 166 ? -9.289 11.595 1.478 1.00 92.69 166 ALA A C 1
ATOM 1313 O O . ALA A 1 166 ? -10.217 11.796 2.255 1.00 92.69 166 ALA A O 1
ATOM 1314 N N . ASP A 1 167 ? -9.410 11.729 0.157 1.00 90.50 167 ASP A N 1
ATOM 1315 C CA . ASP A 1 167 ? -10.616 12.205 -0.522 1.00 90.50 167 ASP A CA 1
ATOM 1316 C C . ASP A 1 167 ? -11.581 11.059 -0.910 1.00 90.50 167 ASP A C 1
ATOM 1318 O O . ASP A 1 167 ? -12.475 11.264 -1.739 1.00 90.50 167 ASP A O 1
ATOM 1322 N N . ASP A 1 168 ? -11.412 9.841 -0.370 1.00 85.50 168 ASP A N 1
ATOM 1323 C CA . ASP A 1 168 ? -12.207 8.683 -0.797 1.00 85.50 168 ASP A CA 1
ATOM 1324 C C . ASP A 1 168 ? -13.704 8.907 -0.493 1.00 85.50 168 ASP A C 1
ATOM 1326 O O . ASP A 1 168 ? -14.103 9.087 0.664 1.00 85.50 168 ASP A O 1
ATOM 1330 N N . PRO A 1 169 ? -14.584 8.873 -1.513 1.00 79.06 169 PRO A N 1
ATOM 1331 C CA . PRO A 1 169 ? -16.003 9.181 -1.342 1.00 79.06 169 PRO A CA 1
ATOM 1332 C C . PRO A 1 169 ? -16.762 8.159 -0.483 1.00 79.06 169 PRO A C 1
ATOM 1334 O O . PRO A 1 169 ? -17.927 8.390 -0.153 1.00 79.06 169 PRO A O 1
ATOM 1337 N N . ARG A 1 170 ? -16.150 7.013 -0.162 1.00 76.19 170 ARG A N 1
ATOM 1338 C CA . ARG A 1 170 ? -16.744 5.953 0.666 1.00 76.19 170 ARG A CA 1
ATOM 1339 C C . ARG A 1 170 ? -16.467 6.138 2.154 1.00 76.19 170 ARG A C 1
ATOM 1341 O O . ARG A 1 170 ? -17.118 5.475 2.954 1.00 76.19 170 ARG A O 1
ATOM 1348 N N . GLY A 1 171 ? -15.553 7.034 2.506 1.00 78.75 171 GLY A N 1
ATOM 1349 C CA . GLY A 1 171 ? -15.117 7.291 3.870 1.00 78.75 171 GLY A CA 1
ATOM 1350 C C . GLY A 1 171 ? -13.640 7.661 3.878 1.00 78.75 171 GLY A C 1
ATOM 1351 O O . GLY A 1 171 ? -12.852 7.075 3.142 1.00 78.75 171 GLY A O 1
ATOM 1352 N N . GLU A 1 172 ? -13.274 8.635 4.706 1.00 79.31 172 GLU A N 1
ATOM 1353 C CA . GLU A 1 172 ? -11.887 9.077 4.834 1.00 79.31 172 GLU A CA 1
ATOM 1354 C C . GLU A 1 172 ? -11.002 7.928 5.342 1.00 79.31 172 GLU A C 1
ATOM 1356 O O . GLU A 1 172 ? -11.263 7.352 6.402 1.00 79.31 172 GLU A O 1
ATOM 1361 N N . ILE A 1 173 ? -9.943 7.601 4.595 1.00 91.19 173 ILE A N 1
ATOM 1362 C CA . ILE A 1 173 ? -8.950 6.609 5.013 1.00 91.19 173 ILE A CA 1
ATOM 1363 C C . ILE A 1 173 ? -7.791 7.335 5.693 1.00 91.19 173 ILE A C 1
ATOM 1365 O O . ILE A 1 173 ? -6.921 7.889 5.026 1.00 91.19 173 ILE A O 1
ATOM 1369 N N . SER A 1 174 ? -7.756 7.319 7.025 1.00 92.56 174 SER A N 1
ATOM 1370 C CA . SER A 1 174 ? -6.708 7.979 7.815 1.00 92.56 174 SER A CA 1
ATOM 1371 C C . SER A 1 174 ? -5.519 7.086 8.163 1.00 92.56 174 SER A C 1
ATOM 1373 O O . SER A 1 174 ? -4.473 7.615 8.516 1.00 92.56 174 SER A O 1
ATOM 1375 N N . GLY A 1 175 ? -5.624 5.760 8.066 1.00 96.81 175 GLY A N 1
ATOM 1376 C CA . GLY A 1 175 ? -4.524 4.846 8.384 1.00 96.81 175 GLY A CA 1
ATOM 1377 C C . GLY A 1 175 ? -3.959 4.129 7.158 1.00 96.81 175 GLY A C 1
ATOM 1378 O O . GLY A 1 175 ? -4.666 3.370 6.489 1.00 96.81 175 GLY A O 1
ATOM 1379 N N . VAL A 1 176 ? -2.663 4.322 6.892 1.00 98.00 176 VAL A N 1
ATOM 1380 C CA . VAL A 1 176 ? -1.954 3.718 5.751 1.00 98.00 176 VAL A CA 1
ATOM 1381 C C . VAL A 1 176 ? -0.764 2.866 6.209 1.00 98.00 176 VAL A C 1
ATOM 1383 O O . VAL A 1 176 ? 0.090 3.300 6.979 1.00 98.00 176 VAL A O 1
ATOM 1386 N N . VAL A 1 177 ? -0.682 1.635 5.716 1.00 97.81 177 VAL A N 1
ATOM 1387 C CA . VAL A 1 177 ? 0.389 0.675 6.004 1.00 97.81 177 VAL A CA 1
ATOM 1388 C C . VAL A 1 177 ? 1.181 0.438 4.726 1.00 97.81 177 VAL A C 1
ATOM 1390 O O . VAL A 1 177 ? 0.668 -0.162 3.790 1.00 97.81 177 VAL A O 1
ATOM 1393 N N . PHE A 1 178 ? 2.429 0.885 4.688 1.00 97.12 178 PHE A N 1
ATOM 1394 C CA . PHE A 1 178 ? 3.349 0.660 3.577 1.00 97.12 178 PHE A CA 1
ATOM 1395 C C . PHE A 1 178 ? 4.248 -0.547 3.839 1.00 97.12 178 PHE A C 1
ATOM 1397 O O . PHE A 1 178 ? 4.690 -0.774 4.973 1.00 97.12 178 PHE A O 1
ATOM 1404 N N . GLU A 1 179 ? 4.601 -1.264 2.775 1.00 94.62 179 GLU A N 1
ATOM 1405 C CA . GLU A 1 179 ? 5.780 -2.123 2.802 1.00 94.62 179 GLU A CA 1
ATOM 1406 C C . GLU A 1 179 ? 7.049 -1.286 3.064 1.00 94.62 179 GLU A C 1
ATOM 1408 O O . GLU A 1 179 ? 7.298 -0.257 2.429 1.00 94.62 179 GLU A O 1
ATOM 1413 N N . SER A 1 180 ? 7.845 -1.714 4.048 1.00 91.94 180 SER A N 1
ATOM 1414 C CA . SER A 1 180 ? 9.122 -1.086 4.395 1.00 91.94 180 SER A CA 1
ATOM 1415 C C . SER A 1 180 ? 10.172 -1.335 3.318 1.00 91.94 180 SER A C 1
ATOM 1417 O O . SER A 1 180 ? 10.433 -2.473 2.925 1.00 91.94 180 SER A O 1
A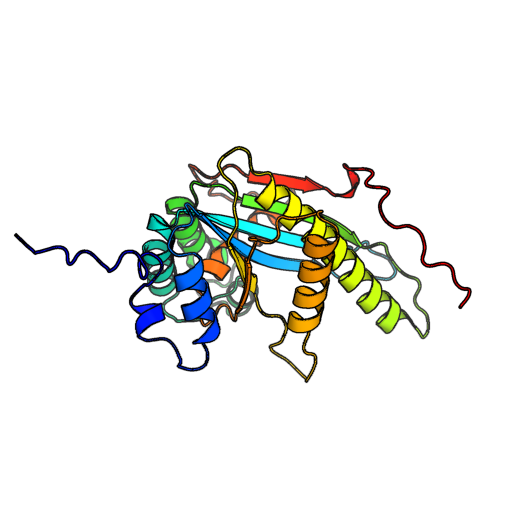TOM 1419 N N . ARG A 1 181 ? 10.866 -0.262 2.933 1.00 87.88 181 ARG A N 1
ATOM 1420 C CA . ARG A 1 181 ? 11.986 -0.278 1.981 1.00 87.88 181 ARG A CA 1
ATOM 1421 C C . ARG A 1 181 ? 13.351 -0.326 2.666 1.00 87.88 181 ARG A C 1
ATOM 1423 O O . ARG A 1 181 ? 14.386 -0.342 2.004 1.00 87.88 181 ARG A O 1
ATOM 1430 N N . SER A 1 182 ? 13.376 -0.349 3.999 1.00 79.12 182 SER A N 1
ATOM 1431 C CA . SER A 1 182 ? 14.615 -0.356 4.790 1.00 79.12 182 SER A CA 1
ATOM 1432 C C . SER A 1 182 ? 15.229 -1.756 4.965 1.00 79.12 182 SER A C 1
ATOM 1434 O O . SER A 1 182 ? 16.169 -1.934 5.743 1.00 79.12 182 SER A O 1
ATOM 1436 N N . SER A 1 183 ? 14.738 -2.769 4.245 1.00 58.72 183 SER A N 1
ATOM 1437 C CA . SER A 1 183 ? 15.267 -4.138 4.226 1.00 58.72 183 SER A CA 1
ATOM 1438 C C . SER A 1 183 ? 16.502 -4.249 3.308 1.00 58.72 183 SER A C 1
ATOM 1440 O O . SER A 1 183 ? 16.479 -4.840 2.236 1.00 58.72 183 SER A O 1
ATOM 1442 N N . GLY A 1 184 ? 17.634 -3.665 3.710 1.00 52.38 184 GLY A N 1
ATOM 1443 C CA . GLY A 1 184 ? 18.852 -3.685 2.891 1.00 52.38 184 GLY A CA 1
ATOM 1444 C C . GLY A 1 184 ? 19.946 -2.740 3.379 1.00 52.38 184 GLY A C 1
ATOM 1445 O O . GLY A 1 184 ? 19.811 -2.111 4.422 1.00 52.38 184 GLY A O 1
ATOM 1446 N N . ALA A 1 185 ? 21.064 -2.669 2.647 1.00 38.62 185 ALA A N 1
ATOM 1447 C CA . ALA A 1 185 ? 22.312 -2.009 3.050 1.00 38.62 185 ALA A CA 1
ATOM 1448 C C . ALA A 1 185 ? 22.173 -0.500 3.378 1.00 38.62 185 ALA A C 1
ATOM 1450 O O . ALA A 1 185 ? 22.501 0.362 2.566 1.00 38.62 185 ALA A O 1
ATOM 1451 N N . GLY A 1 186 ? 21.750 -0.183 4.605 1.00 45.41 186 GLY A N 1
ATOM 1452 C CA . GLY A 1 186 ? 22.016 1.082 5.300 1.00 45.41 186 GLY A CA 1
ATOM 1453 C C . GLY A 1 186 ? 21.270 2.330 4.817 1.00 45.41 186 GLY A C 1
ATOM 1454 O O . GLY A 1 186 ? 21.592 3.421 5.284 1.00 45.41 186 GLY A O 1
ATOM 1455 N N . GLN A 1 187 ? 20.293 2.208 3.918 1.00 58.19 187 GLN A N 1
ATOM 1456 C CA . GLN A 1 187 ? 19.474 3.337 3.465 1.00 58.19 187 GLN A CA 1
ATOM 1457 C C . GLN A 1 187 ? 18.163 3.348 4.257 1.00 58.19 187 GLN A C 1
ATOM 1459 O O . GLN A 1 187 ? 17.354 2.436 4.137 1.00 58.19 187 GLN A O 1
ATOM 1464 N N . ASN A 1 188 ? 17.958 4.370 5.092 1.00 73.12 188 ASN A N 1
ATOM 1465 C CA . ASN A 1 188 ? 16.710 4.563 5.836 1.00 73.12 188 ASN A CA 1
ATOM 1466 C C . ASN A 1 188 ? 15.656 5.199 4.911 1.00 73.12 188 ASN A C 1
ATOM 1468 O O . ASN A 1 188 ? 15.305 6.367 5.074 1.00 73.12 188 ASN A O 1
ATOM 1472 N N . MET A 1 189 ? 15.239 4.460 3.879 1.00 84.19 189 MET A N 1
ATOM 1473 C CA . MET A 1 189 ? 14.318 4.958 2.850 1.00 84.19 189 MET A CA 1
ATOM 1474 C C . MET A 1 189 ? 12.919 5.226 3.410 1.00 84.19 189 MET A C 1
ATOM 1476 O O . MET A 1 189 ? 12.258 6.163 2.968 1.00 84.19 189 MET A O 1
ATOM 1480 N N . ASP A 1 190 ? 12.522 4.503 4.461 1.00 89.44 190 ASP A N 1
ATOM 1481 C CA . ASP A 1 190 ? 11.270 4.774 5.174 1.00 89.44 190 ASP A CA 1
ATOM 1482 C C . ASP A 1 190 ? 11.277 6.184 5.784 1.00 89.44 190 ASP A C 1
ATOM 1484 O O . ASP A 1 190 ? 10.261 6.873 5.774 1.00 89.44 190 ASP A O 1
ATOM 1488 N N . LYS A 1 191 ? 12.434 6.678 6.254 1.00 89.44 191 LYS A N 1
ATOM 1489 C CA . LYS A 1 191 ? 12.554 8.060 6.742 1.00 89.44 191 LYS A CA 1
ATOM 1490 C C . LYS A 1 191 ? 12.366 9.088 5.627 1.00 89.44 191 LYS A C 1
ATOM 1492 O O . LYS A 1 191 ? 11.818 10.157 5.885 1.00 89.44 191 LYS A O 1
ATOM 1497 N N . THR A 1 192 ? 12.814 8.796 4.407 1.00 90.31 192 THR A N 1
ATOM 1498 C CA . THR A 1 192 ? 12.554 9.668 3.251 1.00 90.31 192 THR A CA 1
ATOM 1499 C C . THR A 1 192 ? 11.057 9.745 2.971 1.00 90.31 192 THR A C 1
ATOM 1501 O O . THR A 1 192 ? 10.532 10.845 2.814 1.00 90.31 192 THR A O 1
ATOM 1504 N N . ASP A 1 193 ? 10.357 8.609 2.998 1.00 93.12 193 ASP A N 1
ATOM 1505 C CA . ASP A 1 193 ? 8.905 8.589 2.800 1.00 93.12 193 ASP A CA 1
ATOM 1506 C C . ASP A 1 193 ? 8.162 9.324 3.918 1.00 93.12 193 ASP A C 1
ATOM 1508 O O . ASP A 1 193 ? 7.279 10.133 3.639 1.00 93.12 193 ASP A O 1
ATOM 1512 N N . GLN A 1 194 ? 8.566 9.126 5.176 1.00 94.25 194 GLN A N 1
ATOM 1513 C CA . GLN A 1 194 ? 8.019 9.862 6.321 1.00 94.25 194 GLN A CA 1
ATOM 1514 C C . GLN A 1 194 ? 8.165 11.377 6.147 1.00 94.25 194 GLN A C 1
ATOM 1516 O O . GLN A 1 194 ? 7.214 12.113 6.389 1.00 94.25 194 GLN A O 1
ATOM 1521 N N . LEU A 1 195 ? 9.329 11.854 5.687 1.00 94.50 195 LEU A N 1
ATOM 1522 C CA . LEU A 1 195 ? 9.543 13.279 5.421 1.00 94.50 195 LEU A CA 1
ATOM 1523 C C . LEU A 1 195 ? 8.645 13.798 4.295 1.00 94.50 195 LEU A C 1
ATOM 1525 O O . LEU A 1 195 ? 8.156 14.925 4.381 1.00 94.50 195 LEU A O 1
ATOM 1529 N N . THR A 1 196 ? 8.420 13.005 3.248 1.00 95.00 196 THR A N 1
ATOM 1530 C CA . THR A 1 196 ? 7.477 13.364 2.184 1.00 95.00 196 THR A CA 1
ATOM 1531 C C . THR A 1 196 ? 6.056 13.468 2.730 1.00 95.00 196 THR A C 1
ATOM 1533 O O . THR A 1 196 ? 5.398 14.473 2.485 1.00 95.00 196 THR A O 1
ATOM 1536 N N . ILE A 1 197 ? 5.606 12.501 3.532 1.00 96.62 197 ILE A N 1
ATOM 1537 C CA . ILE A 1 197 ? 4.276 12.521 4.162 1.00 96.62 197 ILE A CA 1
ATOM 1538 C C . ILE A 1 197 ? 4.114 13.754 5.054 1.00 96.62 197 ILE A C 1
ATOM 1540 O O . ILE A 1 197 ? 3.136 14.482 4.900 1.00 96.62 197 ILE A O 1
ATOM 1544 N N . SER A 1 198 ? 5.096 14.058 5.909 1.00 97.12 198 SER A N 1
ATOM 1545 C CA . SER A 1 198 ? 5.063 15.267 6.741 1.00 97.12 198 SER A CA 1
ATOM 1546 C C . SER A 1 198 ? 4.951 16.542 5.904 1.00 97.12 198 SER A C 1
ATOM 1548 O O . SER A 1 198 ? 4.141 17.404 6.214 1.00 97.12 198 SER A O 1
ATOM 1550 N N . ARG A 1 199 ? 5.683 16.651 4.787 1.00 97.19 199 ARG A N 1
ATOM 1551 C CA . ARG A 1 199 ? 5.562 17.808 3.879 1.00 97.19 199 ARG A CA 1
ATOM 1552 C C . ARG A 1 199 ? 4.171 17.921 3.254 1.00 97.19 199 ARG A C 1
ATOM 1554 O O . ARG A 1 199 ? 3.672 19.033 3.086 1.00 97.19 199 ARG A O 1
ATOM 1561 N N . LEU A 1 200 ? 3.548 16.800 2.892 1.00 97.19 200 LEU A N 1
ATOM 1562 C CA . LEU A 1 200 ? 2.186 16.786 2.349 1.00 97.19 200 LEU A CA 1
ATOM 1563 C C . LEU A 1 200 ? 1.153 17.215 3.403 1.00 97.19 200 LEU A C 1
ATOM 1565 O O . LEU A 1 200 ? 0.221 17.943 3.070 1.00 97.19 200 LEU A O 1
ATOM 1569 N N . GLN A 1 201 ? 1.347 16.824 4.664 1.00 97.31 201 GLN A N 1
ATOM 1570 C CA . GLN A 1 201 ? 0.522 17.267 5.793 1.00 97.31 201 GLN A CA 1
ATOM 1571 C C . GLN A 1 201 ? 0.711 18.763 6.077 1.00 97.31 201 GLN A C 1
ATOM 1573 O O . GLN A 1 201 ? -0.265 19.507 6.149 1.00 97.31 201 GLN A O 1
ATOM 1578 N N . ASP A 1 202 ? 1.962 19.225 6.168 1.00 97.44 202 ASP A N 1
ATOM 1579 C CA . ASP A 1 202 ? 2.308 20.626 6.450 1.00 97.44 202 ASP A CA 1
ATOM 1580 C C . ASP A 1 202 ? 1.786 21.585 5.368 1.00 97.44 202 ASP A C 1
ATOM 1582 O O . ASP A 1 202 ? 1.409 22.721 5.655 1.00 97.44 202 ASP A O 1
ATOM 1586 N N . SER A 1 203 ? 1.750 21.126 4.113 1.00 96.31 203 SER A N 1
ATOM 1587 C CA . SER A 1 203 ? 1.211 21.883 2.975 1.00 96.31 203 SER A CA 1
ATOM 1588 C C . SER A 1 203 ? -0.304 21.735 2.784 1.00 96.31 203 SER A C 1
ATOM 1590 O O . SER A 1 203 ? -0.867 22.392 1.908 1.00 96.31 203 SER A O 1
ATOM 1592 N N . GLY A 1 204 ? -0.975 20.906 3.591 1.00 95.94 204 GLY A N 1
ATOM 1593 C CA . GLY A 1 204 ? -2.418 20.670 3.512 1.00 95.94 204 GLY A CA 1
ATOM 1594 C C . GLY A 1 204 ? -2.868 19.875 2.282 1.00 95.94 204 GLY A C 1
ATOM 1595 O O . GLY A 1 204 ? -4.044 19.926 1.928 1.00 95.94 204 GLY A O 1
ATOM 1596 N N . VAL A 1 205 ? -1.955 19.161 1.614 1.00 95.56 205 VAL A N 1
ATOM 1597 C CA . VAL A 1 205 ? -2.289 18.259 0.496 1.00 95.56 205 VAL A CA 1
ATOM 1598 C C . VAL A 1 205 ? -3.011 17.010 1.000 1.00 95.56 205 VAL A C 1
ATOM 1600 O O . VAL A 1 205 ? -3.884 16.497 0.304 1.00 95.56 205 VAL A O 1
ATOM 1603 N N . ILE A 1 206 ? -2.657 16.542 2.201 1.00 96.12 206 ILE A N 1
ATOM 1604 C CA . ILE A 1 206 ? -3.348 15.462 2.916 1.00 96.12 206 ILE A CA 1
ATOM 1605 C C . ILE A 1 206 ? -3.658 15.895 4.360 1.00 96.12 206 ILE A C 1
ATOM 1607 O O . ILE A 1 206 ? -2.970 16.776 4.886 1.00 96.12 206 ILE A O 1
ATOM 1611 N N . PRO A 1 207 ? -4.661 15.296 5.026 1.00 94.94 207 PRO A N 1
ATOM 1612 C CA . PRO A 1 207 ? -5.020 15.653 6.395 1.00 94.94 207 PRO A CA 1
ATOM 1613 C C . PRO A 1 207 ? -3.925 15.315 7.415 1.00 94.94 207 PRO A C 1
ATOM 1615 O O . PRO A 1 207 ? -3.218 14.316 7.287 1.00 94.94 207 PRO A O 1
ATOM 1618 N N . THR A 1 208 ? -3.810 16.114 8.478 1.00 94.50 208 THR A N 1
ATOM 1619 C CA . THR A 1 208 ? -2.784 15.920 9.521 1.00 94.50 208 THR A CA 1
ATOM 1620 C C . THR A 1 208 ? -3.030 14.687 10.389 1.00 94.50 208 THR A C 1
ATOM 1622 O O . THR A 1 208 ? -2.083 14.153 10.961 1.00 94.50 208 THR A O 1
ATOM 1625 N N . GLN A 1 209 ? -4.276 14.211 10.475 1.00 92.25 209 GLN A N 1
ATOM 1626 C CA . GLN A 1 209 ? -4.632 12.955 11.139 1.00 92.25 209 GLN A CA 1
ATOM 1627 C C . GLN A 1 209 ? -4.282 11.704 10.324 1.00 92.25 209 GLN A C 1
ATOM 1629 O O . GLN A 1 209 ? -4.345 10.604 10.868 1.00 92.25 209 GLN A O 1
ATOM 1634 N N . MET A 1 210 ? -3.935 11.844 9.037 1.00 95.62 210 MET A N 1
ATOM 1635 C CA . MET A 1 210 ? -3.553 10.699 8.216 1.00 95.62 210 MET A CA 1
ATOM 1636 C C . MET A 1 210 ? -2.215 10.138 8.711 1.00 95.62 210 MET A C 1
ATOM 1638 O O . MET A 1 210 ? -1.165 10.750 8.524 1.00 95.62 210 MET A O 1
ATOM 1642 N N . GLY A 1 211 ? -2.252 8.979 9.356 1.00 95.25 211 GLY A N 1
ATOM 1643 C CA . GLY A 1 211 ? -1.094 8.254 9.852 1.00 95.25 211 GLY A CA 1
ATOM 1644 C C . GLY A 1 211 ? -0.560 7.261 8.824 1.00 95.25 211 GLY A C 1
ATOM 1645 O O . GLY A 1 211 ? -1.314 6.625 8.086 1.00 95.25 211 GLY A O 1
ATOM 1646 N N . ALA A 1 212 ? 0.761 7.084 8.816 1.00 96.88 212 ALA A N 1
ATOM 1647 C CA . ALA A 1 212 ? 1.421 6.073 8.005 1.00 96.88 212 ALA A CA 1
ATOM 1648 C C . ALA A 1 212 ? 2.447 5.279 8.815 1.00 96.88 212 ALA A C 1
ATOM 1650 O O . ALA A 1 212 ? 3.189 5.838 9.627 1.00 96.88 212 ALA A O 1
ATOM 1651 N N . VAL A 1 213 ? 2.532 3.978 8.547 1.00 96.19 213 VAL A N 1
ATOM 1652 C CA . VAL A 1 213 ? 3.555 3.092 9.111 1.00 96.19 213 VAL A CA 1
ATOM 1653 C C . VAL A 1 213 ? 4.219 2.277 8.010 1.00 96.19 213 VAL A C 1
ATOM 1655 O O . VAL A 1 213 ? 3.571 1.883 7.048 1.00 96.19 213 VAL A O 1
ATOM 1658 N N . PHE A 1 214 ? 5.514 2.015 8.167 1.00 94.88 214 PHE A N 1
ATOM 1659 C CA . PHE A 1 214 ? 6.319 1.227 7.237 1.00 94.88 214 PHE A CA 1
ATOM 1660 C C . PHE A 1 214 ? 6.710 -0.062 7.936 1.00 94.88 214 PHE A C 1
ATOM 1662 O O . PHE A 1 214 ? 7.352 -0.025 8.987 1.00 94.88 214 PHE A O 1
ATOM 1669 N N . ILE A 1 215 ? 6.296 -1.200 7.389 1.00 93.44 215 ILE A N 1
ATOM 1670 C CA . ILE A 1 215 ? 6.502 -2.488 8.042 1.00 93.44 215 ILE A CA 1
ATOM 1671 C C . ILE A 1 215 ? 6.836 -3.578 7.028 1.00 93.44 215 ILE A C 1
ATOM 1673 O O . ILE A 1 215 ? 6.498 -3.493 5.855 1.00 93.44 215 ILE A O 1
ATOM 1677 N N . SER A 1 216 ? 7.544 -4.614 7.473 1.00 91.56 216 SER A N 1
ATOM 1678 C CA . SER A 1 216 ? 7.812 -5.772 6.624 1.00 91.56 216 SER A CA 1
ATOM 1679 C C . SER A 1 216 ? 6.530 -6.582 6.377 1.00 91.56 216 SER A C 1
ATOM 1681 O O . SER A 1 216 ? 5.783 -6.826 7.334 1.00 91.56 216 SER A O 1
ATOM 1683 N N . PRO A 1 217 ? 6.335 -7.135 5.166 1.00 91.75 217 PRO A N 1
ATOM 1684 C CA . PRO A 1 217 ? 5.275 -8.110 4.890 1.00 91.75 217 PRO A CA 1
ATOM 1685 C C . PRO A 1 217 ? 5.395 -9.390 5.735 1.00 91.75 217 PRO A C 1
ATOM 1687 O O . PRO A 1 217 ? 4.434 -10.148 5.837 1.00 91.75 217 PRO A O 1
ATOM 1690 N N . ALA A 1 218 ? 6.540 -9.640 6.389 1.00 90.44 218 ALA A N 1
ATOM 1691 C CA . ALA A 1 218 ? 6.677 -10.728 7.360 1.00 90.44 218 ALA A CA 1
ATOM 1692 C C . ALA A 1 218 ? 5.952 -10.464 8.698 1.00 90.44 218 ALA A C 1
ATOM 1694 O O . ALA A 1 218 ? 5.696 -11.389 9.472 1.00 90.44 218 ALA A O 1
ATOM 1695 N N . VAL A 1 219 ? 5.686 -9.190 9.002 1.00 93.25 219 VAL A N 1
ATOM 1696 C CA . VAL A 1 219 ? 4.999 -8.733 10.219 1.00 93.25 219 VAL A CA 1
ATOM 1697 C C . VAL A 1 219 ? 3.528 -8.436 9.936 1.00 93.25 219 VAL A C 1
ATOM 1699 O O . VAL A 1 219 ? 2.687 -8.708 10.792 1.00 93.25 219 VAL A O 1
ATOM 1702 N N . GLU A 1 220 ? 3.214 -7.892 8.758 1.00 95.50 220 GLU A N 1
ATOM 1703 C CA . GLU A 1 220 ? 1.840 -7.604 8.343 1.00 95.50 220 GLU A CA 1
ATOM 1704 C C . GLU A 1 220 ? 1.469 -8.343 7.043 1.00 95.50 220 GLU A C 1
ATOM 1706 O O . GLU A 1 220 ? 1.683 -7.821 5.949 1.00 95.50 220 GLU A O 1
ATOM 1711 N N . PRO A 1 221 ? 0.879 -9.548 7.148 1.00 95.88 221 PRO A N 1
ATOM 1712 C CA . PRO A 1 221 ? 0.459 -10.346 5.999 1.00 95.88 221 PRO A CA 1
ATOM 1713 C C . PRO A 1 221 ? -0.564 -9.691 5.071 1.00 95.88 221 PRO A C 1
ATOM 1715 O O . PRO A 1 221 ? -0.668 -10.092 3.917 1.00 95.88 221 PRO A O 1
ATOM 1718 N N . VAL A 1 222 ? -1.347 -8.711 5.531 1.00 96.56 222 VAL A N 1
ATOM 1719 C CA . VAL A 1 222 ? -2.314 -8.033 4.652 1.00 96.56 222 VAL A CA 1
ATOM 1720 C C . VAL A 1 222 ? -1.599 -7.231 3.553 1.00 96.56 222 VAL A C 1
ATOM 1722 O O . VAL A 1 222 ? -2.177 -7.050 2.483 1.00 96.56 222 VAL A O 1
ATOM 1725 N N . LEU A 1 223 ? -0.316 -6.873 3.716 1.00 96.00 223 LEU A N 1
ATOM 1726 C CA . LEU A 1 223 ? 0.502 -6.296 2.635 1.00 96.00 223 LEU A CA 1
ATOM 1727 C C . LEU A 1 223 ? 0.593 -7.205 1.397 1.00 96.00 223 LEU A C 1
ATOM 1729 O O . LEU A 1 223 ? 0.634 -6.705 0.277 1.00 96.00 223 LEU A O 1
ATOM 1733 N N . TRP A 1 224 ? 0.500 -8.530 1.560 1.00 95.44 224 TRP A N 1
ATOM 1734 C CA . TRP A 1 224 ? 0.525 -9.470 0.430 1.00 95.44 224 TRP A CA 1
ATOM 1735 C C . TRP A 1 224 ? -0.651 -9.253 -0.526 1.00 95.44 224 TRP A C 1
ATOM 1737 O O . TRP A 1 224 ? -0.584 -9.601 -1.700 1.00 95.44 224 TRP A O 1
ATOM 1747 N N . SER A 1 225 ? -1.750 -8.679 -0.036 1.00 92.88 225 SER A N 1
ATOM 1748 C CA . SER A 1 225 ? -2.898 -8.355 -0.878 1.00 92.88 225 SER A CA 1
ATOM 1749 C C . SER A 1 225 ? -2.646 -7.181 -1.810 1.00 92.88 225 SER A C 1
ATOM 1751 O O . SER A 1 225 ? -3.100 -7.208 -2.954 1.00 92.88 225 SER A O 1
ATOM 1753 N N . ALA A 1 226 ? -1.882 -6.186 -1.363 1.00 91.62 226 ALA A N 1
ATOM 1754 C CA . ALA A 1 226 ? -1.465 -5.074 -2.199 1.00 91.62 226 ALA A CA 1
ATOM 1755 C C . ALA A 1 226 ? -0.555 -5.578 -3.333 1.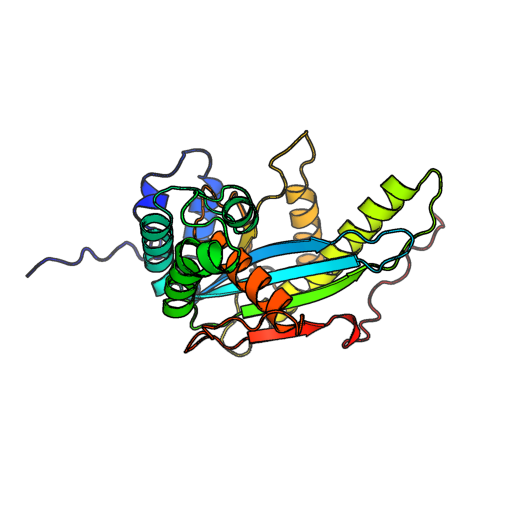00 91.62 226 ALA A C 1
ATOM 1757 O O . ALA A 1 226 ? -0.862 -5.320 -4.494 1.00 91.62 226 ALA A O 1
ATOM 1758 N N . ASP A 1 227 ? 0.420 -6.436 -3.020 1.00 91.12 227 ASP A N 1
ATOM 1759 C CA . ASP A 1 227 ? 1.282 -7.136 -3.993 1.00 91.12 227 ASP A CA 1
ATOM 1760 C C . ASP A 1 227 ? 0.468 -7.959 -5.016 1.00 91.12 227 ASP A C 1
ATOM 1762 O O . ASP A 1 227 ? 0.594 -7.813 -6.235 1.00 91.12 227 ASP A O 1
ATOM 1766 N N . LEU A 1 228 ? -0.476 -8.776 -4.538 1.00 89.31 228 LEU A N 1
ATOM 1767 C CA . LEU A 1 228 ? -1.373 -9.565 -5.392 1.00 89.31 228 LEU A CA 1
ATOM 1768 C C . LEU A 1 228 ? -2.237 -8.698 -6.315 1.00 89.31 228 LEU A C 1
ATOM 1770 O O . LEU A 1 228 ? -2.471 -9.046 -7.478 1.00 89.31 228 LEU A O 1
ATOM 1774 N N . THR A 1 229 ? -2.755 -7.587 -5.794 1.00 85.31 229 THR A N 1
ATOM 1775 C CA . THR A 1 229 ? -3.591 -6.672 -6.574 1.00 85.31 229 THR A CA 1
ATOM 1776 C C . THR A 1 229 ? -2.769 -5.862 -7.571 1.00 85.31 229 THR A C 1
ATOM 1778 O O . THR A 1 229 ? -3.237 -5.697 -8.699 1.00 85.31 229 THR A O 1
ATOM 1781 N N . ALA A 1 230 ? -1.538 -5.469 -7.231 1.00 84.69 230 ALA A N 1
ATOM 1782 C CA . ALA A 1 230 ? -0.586 -4.845 -8.147 1.00 84.69 230 ALA A CA 1
ATOM 1783 C C . ALA A 1 230 ? -0.278 -5.777 -9.327 1.00 84.69 230 ALA A C 1
ATOM 1785 O O . ALA A 1 230 ? -0.522 -5.417 -10.482 1.00 84.69 230 ALA A O 1
ATOM 1786 N N . LEU A 1 231 ? 0.112 -7.026 -9.040 1.00 82.12 231 LEU A N 1
ATOM 1787 C CA . LEU A 1 231 ? 0.345 -8.064 -10.050 1.00 82.12 231 LEU A CA 1
ATOM 1788 C C . LEU A 1 231 ? -0.863 -8.238 -10.982 1.00 82.12 231 LEU A C 1
ATOM 1790 O O . LEU A 1 231 ? -0.716 -8.407 -12.197 1.00 82.12 231 LEU A O 1
ATOM 1794 N N . ARG A 1 232 ? -2.078 -8.228 -10.423 1.00 75.12 232 ARG A N 1
ATOM 1795 C CA . ARG A 1 232 ? -3.310 -8.355 -11.208 1.00 75.12 232 ARG A CA 1
ATOM 1796 C C . ARG A 1 232 ? -3.513 -7.149 -12.124 1.00 75.12 232 ARG A C 1
ATOM 1798 O O . ARG A 1 232 ? -3.838 -7.344 -13.295 1.00 75.12 232 ARG A O 1
ATOM 1805 N N . THR A 1 233 ? -3.350 -5.930 -11.618 1.00 72.00 233 THR A N 1
ATOM 1806 C CA . THR A 1 233 ? -3.548 -4.695 -12.394 1.00 72.00 233 THR A CA 1
ATOM 1807 C C . THR A 1 233 ? -2.556 -4.597 -13.552 1.00 72.00 233 THR A C 1
ATOM 1809 O O . THR A 1 233 ? -2.964 -4.328 -14.686 1.00 72.00 233 THR A O 1
ATOM 1812 N N . GLU A 1 234 ? -1.283 -4.917 -13.312 1.00 70.62 234 GLU A N 1
ATOM 1813 C CA . GLU A 1 234 ? -0.253 -4.960 -14.357 1.00 70.62 234 GLU A CA 1
ATOM 181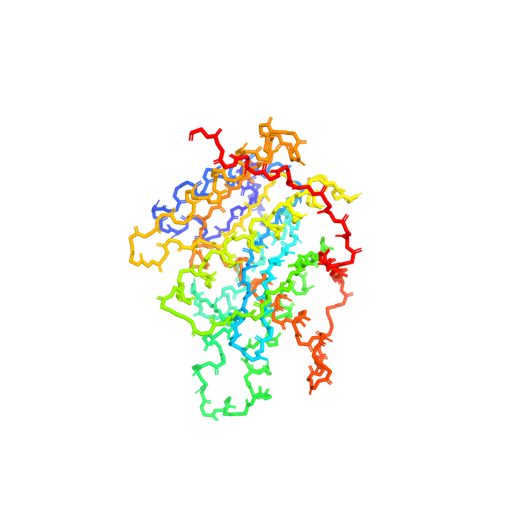4 C C . GLU A 1 234 ? -0.628 -5.929 -15.482 1.00 70.62 234 GLU A C 1
ATOM 1816 O O . GLU A 1 234 ? -0.574 -5.585 -16.661 1.00 70.62 234 GLU A O 1
ATOM 1821 N N . ARG A 1 235 ? -1.089 -7.133 -15.130 1.00 66.25 235 ARG A N 1
ATOM 1822 C CA . ARG A 1 235 ? -1.438 -8.165 -16.117 1.00 66.25 235 ARG A CA 1
ATOM 1823 C C . ARG A 1 235 ? -2.770 -7.951 -16.811 1.00 66.25 235 ARG A C 1
ATOM 1825 O O . ARG A 1 235 ? -2.962 -8.453 -17.907 1.00 66.25 235 ARG A O 1
ATOM 1832 N N . THR A 1 236 ? -3.689 -7.217 -16.196 1.00 58.16 236 THR A N 1
ATOM 1833 C CA . THR A 1 236 ? -4.938 -6.825 -16.868 1.00 58.16 236 THR A CA 1
ATOM 1834 C C . THR A 1 236 ? -4.666 -5.733 -17.907 1.00 58.16 236 THR A C 1
ATOM 1836 O O . THR A 1 236 ? -5.334 -5.678 -18.937 1.00 58.16 236 THR A O 1
ATOM 1839 N N . SER A 1 237 ? -3.649 -4.904 -17.659 1.00 51.75 237 SER A N 1
ATOM 1840 C CA . SER A 1 237 ? -3.166 -3.884 -18.596 1.00 51.75 237 SER A CA 1
ATOM 1841 C C . SER A 1 237 ? -2.331 -4.480 -19.740 1.00 51.75 237 SER A C 1
ATOM 1843 O O . SER A 1 237 ? -2.204 -3.867 -20.798 1.00 51.75 237 SER A O 1
ATOM 1845 N N . ASP A 1 238 ? -1.797 -5.691 -19.557 1.00 49.62 238 ASP A N 1
ATOM 1846 C CA . ASP A 1 238 ? -0.988 -6.413 -20.537 1.00 49.62 238 ASP A CA 1
ATOM 1847 C C . ASP A 1 238 ? -1.829 -7.503 -21.239 1.00 49.62 238 ASP A C 1
ATOM 1849 O O . ASP A 1 238 ? -2.095 -8.569 -20.686 1.00 49.62 238 ASP A O 1
ATOM 1853 N N . SER A 1 239 ? -2.285 -7.254 -22.477 1.00 38.62 239 SER A N 1
ATOM 1854 C CA . SER A 1 239 ? -3.300 -8.088 -23.171 1.00 38.62 239 SER A CA 1
ATOM 1855 C C . SER A 1 239 ? -2.931 -9.571 -23.394 1.00 38.62 239 SER A C 1
ATOM 1857 O O . SER A 1 239 ? -3.754 -10.354 -23.868 1.00 38.62 239 SER A O 1
ATOM 1859 N N . ALA A 1 240 ? -1.702 -9.974 -23.062 1.00 36.38 240 ALA A N 1
ATOM 1860 C CA . ALA A 1 240 ? -1.162 -11.303 -23.317 1.00 36.38 240 ALA A CA 1
ATOM 1861 C C . ALA A 1 240 ? -1.572 -12.381 -22.291 1.00 36.38 240 ALA A C 1
ATOM 1863 O O . ALA A 1 240 ? -1.428 -13.566 -22.595 1.00 36.38 240 ALA A O 1
ATOM 1864 N N . TYR A 1 241 ? -2.081 -12.022 -21.102 1.00 39.25 241 TYR A N 1
ATOM 1865 C CA . TYR A 1 241 ? -2.439 -12.999 -20.057 1.00 39.25 241 TYR A CA 1
ATOM 1866 C C . TYR A 1 241 ? -3.687 -12.586 -19.254 1.00 39.25 241 TYR A C 1
ATOM 1868 O O . TYR A 1 241 ? -3.553 -12.029 -18.163 1.00 39.25 241 TYR A O 1
ATOM 1876 N N . PRO A 1 242 ? -4.909 -12.886 -19.733 1.00 40.41 242 PRO A N 1
ATOM 1877 C CA . PRO A 1 242 ? -6.117 -12.619 -18.960 1.00 40.41 242 PRO A CA 1
ATOM 1878 C C . PRO A 1 242 ? -6.114 -13.427 -17.653 1.00 40.41 242 PRO A C 1
ATOM 1880 O O . PRO A 1 242 ? -5.963 -14.650 -17.663 1.00 40.41 242 PRO A O 1
ATOM 1883 N N . CYS A 1 243 ? -6.283 -12.738 -16.521 1.00 45.31 243 CYS A N 1
ATOM 1884 C CA . CYS A 1 243 ? -6.441 -13.371 -15.213 1.00 45.31 243 CYS A CA 1
ATOM 1885 C C . CYS A 1 243 ? -7.792 -14.120 -15.166 1.00 45.31 243 CYS A C 1
ATOM 1887 O O . CYS A 1 243 ? -8.832 -13.486 -15.353 1.00 45.31 243 CYS A O 1
ATOM 1889 N N . PRO A 1 244 ? -7.822 -15.444 -14.918 1.00 42.47 244 PRO A N 1
ATOM 1890 C CA . PRO A 1 244 ? -9.053 -16.238 -14.994 1.00 42.47 244 PRO A CA 1
ATOM 1891 C C . PRO A 1 244 ? -10.036 -16.011 -13.831 1.00 42.47 244 PRO A C 1
ATOM 1893 O O . PRO A 1 244 ? -11.157 -16.517 -13.876 1.00 42.47 244 PRO A O 1
ATOM 1896 N N . HIS A 1 245 ? -9.659 -15.233 -12.811 1.00 47.00 245 HIS A N 1
ATOM 1897 C CA . HIS A 1 245 ? -10.478 -14.991 -11.624 1.00 47.00 245 HIS A CA 1
ATOM 1898 C C . HIS A 1 245 ? -10.556 -13.492 -11.318 1.00 47.00 245 HIS A C 1
ATOM 1900 O O . HIS A 1 245 ? -9.727 -12.931 -10.602 1.00 47.00 245 HIS A O 1
ATOM 1906 N N . ALA A 1 246 ? -11.563 -12.826 -11.887 1.00 40.66 246 ALA A N 1
ATOM 1907 C CA . ALA A 1 246 ? -11.943 -11.490 -11.444 1.00 40.66 246 ALA A CA 1
ATOM 1908 C C . ALA A 1 246 ? -12.562 -11.581 -10.033 1.00 40.66 246 ALA A C 1
ATOM 1910 O O . ALA A 1 246 ? -13.388 -12.474 -9.798 1.00 40.66 246 ALA A O 1
ATOM 1911 N N . PRO A 1 247 ? -12.203 -10.685 -9.093 1.00 41.03 247 PRO A N 1
ATOM 1912 C CA . PRO A 1 247 ? -12.861 -10.626 -7.794 1.00 41.03 247 PRO A CA 1
ATOM 1913 C C . PRO A 1 247 ? -14.351 -10.363 -8.011 1.00 41.03 247 PRO A C 1
ATOM 1915 O O . PRO A 1 247 ? -14.738 -9.523 -8.822 1.00 41.03 247 PRO A O 1
ATOM 1918 N N . ARG A 1 248 ? -15.209 -11.058 -7.266 1.00 42.03 248 ARG A N 1
ATOM 1919 C CA . ARG A 1 248 ? -16.661 -10.867 -7.388 1.00 42.03 248 ARG A CA 1
ATOM 1920 C C . ARG A 1 248 ? -17.160 -9.561 -6.749 1.00 42.03 248 ARG A C 1
ATOM 1922 O O . ARG A 1 248 ? -18.339 -9.260 -6.911 1.00 42.03 248 ARG A O 1
ATOM 1929 N N . ARG A 1 249 ? -16.310 -8.822 -6.012 1.00 40.47 249 ARG A N 1
ATOM 1930 C CA . ARG A 1 249 ? -16.724 -7.670 -5.178 1.00 40.47 249 ARG A CA 1
ATOM 1931 C C . ARG A 1 249 ? -15.813 -6.434 -5.164 1.00 40.47 249 ARG A C 1
ATOM 1933 O O . ARG A 1 249 ? -16.312 -5.362 -4.856 1.00 40.47 249 ARG A O 1
ATOM 1940 N N . ALA A 1 250 ? -14.534 -6.525 -5.528 1.00 48.47 250 ALA A N 1
ATOM 1941 C CA . ALA A 1 250 ? -13.639 -5.368 -5.429 1.00 48.47 250 ALA A CA 1
ATOM 1942 C C . ALA A 1 250 ? -13.773 -4.416 -6.633 1.00 48.47 250 ALA A C 1
ATOM 1944 O O . ALA A 1 250 ? -13.47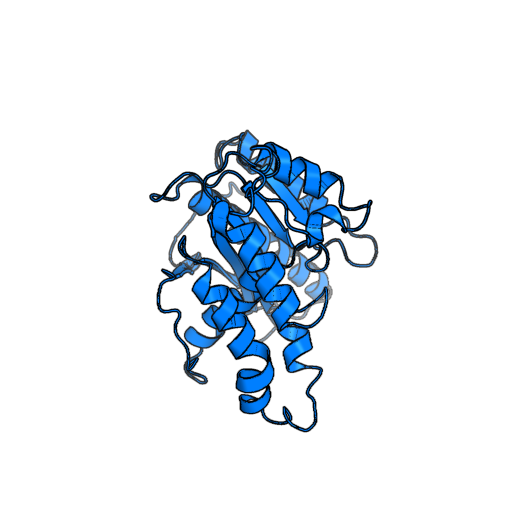4 -4.796 -7.768 1.00 48.47 250 ALA A O 1
ATOM 1945 N N . THR A 1 251 ? -14.146 -3.161 -6.376 1.00 53.81 251 THR A N 1
ATOM 1946 C CA . THR A 1 251 ? -14.013 -2.068 -7.351 1.00 53.81 251 THR A CA 1
ATOM 1947 C C . THR A 1 251 ? -12.530 -1.743 -7.537 1.00 53.81 251 THR A C 1
ATOM 1949 O O . THR A 1 251 ? -11.831 -1.453 -6.565 1.00 53.81 251 THR A O 1
ATOM 1952 N N . LEU A 1 252 ? -12.044 -1.812 -8.778 1.00 54.81 252 LEU A N 1
ATOM 1953 C CA . LEU A 1 252 ? -10.684 -1.420 -9.146 1.00 54.81 252 LEU A CA 1
ATOM 1954 C C . LEU A 1 252 ? -10.705 0.002 -9.714 1.00 54.81 252 LEU A C 1
ATOM 1956 O O . LEU A 1 252 ? -11.342 0.239 -10.740 1.00 54.81 252 LEU A O 1
ATOM 1960 N N . ALA A 1 253 ? -9.988 0.920 -9.070 1.00 58.50 253 ALA A N 1
ATOM 1961 C CA . ALA A 1 253 ? -9.681 2.240 -9.604 1.00 58.50 253 ALA A CA 1
ATOM 1962 C C . ALA A 1 253 ? -8.206 2.267 -10.032 1.00 58.50 253 ALA A C 1
ATOM 1964 O O . ALA A 1 253 ? -7.307 2.132 -9.203 1.00 58.50 253 ALA A O 1
ATOM 1965 N N . ALA A 1 254 ? -7.957 2.418 -11.333 1.00 61.31 254 ALA A N 1
ATOM 1966 C CA . ALA A 1 254 ? -6.619 2.641 -11.872 1.00 61.31 254 ALA A CA 1
ATOM 1967 C C . ALA A 1 254 ? -6.477 4.122 -12.240 1.00 61.31 254 ALA A C 1
ATOM 1969 O O . ALA A 1 254 ? -7.254 4.639 -13.044 1.00 61.31 254 ALA A O 1
ATOM 1970 N N . ILE A 1 255 ? -5.501 4.796 -11.636 1.00 65.50 255 ILE A N 1
ATOM 1971 C CA . ILE A 1 255 ? -5.203 6.212 -11.833 1.00 65.50 255 ILE A CA 1
ATOM 1972 C C . ILE A 1 255 ? -3.878 6.309 -12.577 1.00 65.50 255 ILE A C 1
ATOM 1974 O O . ILE A 1 255 ? -2.809 6.030 -12.035 1.00 65.50 255 ILE A O 1
ATOM 1978 N N . ASN A 1 256 ? -3.959 6.737 -13.830 1.00 60.66 256 ASN A N 1
ATOM 1979 C CA . ASN A 1 256 ? -2.792 7.066 -14.624 1.00 60.66 256 ASN A CA 1
ATOM 1980 C C . ASN A 1 256 ? -2.430 8.531 -14.397 1.00 60.66 256 ASN A C 1
ATOM 1982 O O . ASN A 1 256 ? -3.198 9.418 -14.771 1.00 60.66 256 ASN A O 1
ATOM 1986 N N . ILE A 1 257 ? -1.255 8.803 -13.833 1.00 56.69 257 ILE A N 1
ATOM 1987 C CA . ILE A 1 257 ? -0.851 10.191 -13.592 1.00 56.69 257 ILE A CA 1
ATOM 1988 C C . ILE A 1 257 ? -0.684 10.948 -14.913 1.00 56.69 257 ILE A C 1
ATOM 1990 O O . ILE A 1 257 ? -1.022 12.119 -14.974 1.00 56.69 257 ILE A O 1
ATOM 1994 N N . SER A 1 258 ? -0.305 10.288 -16.014 1.00 48.78 258 SER A N 1
ATOM 1995 C CA . SER A 1 258 ? -0.231 10.965 -17.322 1.00 48.78 258 SER A CA 1
ATOM 1996 C C . SER A 1 258 ? -1.590 11.430 -17.875 1.00 48.78 258 SER A C 1
ATOM 1998 O O . SER A 1 258 ? -1.617 12.320 -18.725 1.00 48.78 258 SER A O 1
ATOM 2000 N N . ASP A 1 259 ? -2.705 10.900 -17.356 1.00 40.00 259 ASP A N 1
ATOM 2001 C CA . ASP A 1 259 ? -4.063 11.356 -17.695 1.00 40.00 259 ASP A CA 1
ATOM 2002 C C . ASP A 1 259 ? -4.495 12.567 -16.843 1.00 40.00 259 ASP A C 1
ATOM 2004 O O . ASP A 1 259 ? -5.426 13.294 -17.200 1.00 40.00 259 ASP A O 1
ATOM 2008 N N . TYR A 1 260 ? -3.782 12.830 -15.744 1.00 37.91 260 TYR A N 1
ATOM 2009 C CA . TYR A 1 260 ? -3.905 14.029 -14.928 1.00 37.91 260 TYR A CA 1
ATOM 2010 C C . TYR A 1 260 ? -2.717 14.941 -15.225 1.00 37.91 260 TYR A C 1
ATOM 2012 O O . TYR A 1 260 ? -1.634 14.763 -14.686 1.00 37.91 260 TYR A O 1
ATOM 2020 N N . ALA A 1 261 ? -2.904 15.973 -16.048 1.00 27.33 261 ALA A N 1
ATOM 2021 C CA . ALA A 1 261 ? -1.913 17.040 -16.178 1.00 27.33 261 ALA A CA 1
ATOM 2022 C C . ALA A 1 261 ? -1.763 17.794 -14.834 1.00 27.33 261 ALA A C 1
ATOM 2024 O O . ALA A 1 261 ? -2.327 18.870 -14.644 1.00 27.33 261 ALA A O 1
ATOM 2025 N N . MET A 1 262 ? -1.045 17.218 -13.866 1.00 29.38 262 MET A N 1
ATOM 2026 C CA . MET A 1 262 ? -0.721 17.842 -12.589 1.00 29.38 262 MET A CA 1
ATOM 2027 C C . MET A 1 262 ? 0.551 18.665 -12.756 1.00 29.38 262 MET A C 1
ATOM 2029 O O . MET A 1 262 ? 1.665 18.227 -12.498 1.00 29.38 262 MET A O 1
ATOM 2033 N N . THR A 1 263 ? 0.374 19.912 -13.180 1.00 28.00 263 THR A N 1
ATOM 2034 C CA . THR A 1 263 ? 1.388 20.958 -13.037 1.00 28.00 263 THR A CA 1
ATOM 2035 C C . THR A 1 263 ? 1.492 21.365 -11.567 1.00 28.00 263 THR A C 1
ATOM 2037 O O . THR A 1 263 ? 0.880 22.354 -11.173 1.00 28.00 263 THR A O 1
ATOM 2040 N N . TRP A 1 264 ? 2.227 20.617 -10.741 1.00 31.16 264 TRP A N 1
ATOM 2041 C CA . TRP A 1 264 ? 2.495 21.012 -9.351 1.00 31.16 264 TRP A CA 1
ATOM 2042 C C . TRP A 1 264 ? 3.898 20.614 -8.885 1.00 31.16 264 TRP A C 1
ATOM 2044 O O . TRP A 1 264 ? 4.062 19.750 -8.039 1.00 31.16 264 TRP A O 1
ATOM 2054 N N . PHE A 1 265 ? 4.904 21.321 -9.400 1.00 24.86 265 PHE A N 1
ATOM 2055 C CA . PHE A 1 265 ? 6.094 21.712 -8.639 1.00 24.86 265 PHE A CA 1
ATOM 2056 C C . PHE A 1 265 ? 6.530 23.093 -9.153 1.00 24.86 265 PHE A C 1
ATOM 2058 O O . PHE A 1 265 ? 6.739 23.234 -10.362 1.00 24.86 265 PHE A O 1
ATOM 2065 N N . PRO A 1 266 ? 6.670 24.136 -8.311 1.00 25.62 266 PRO A N 1
ATOM 2066 C CA . PRO A 1 266 ? 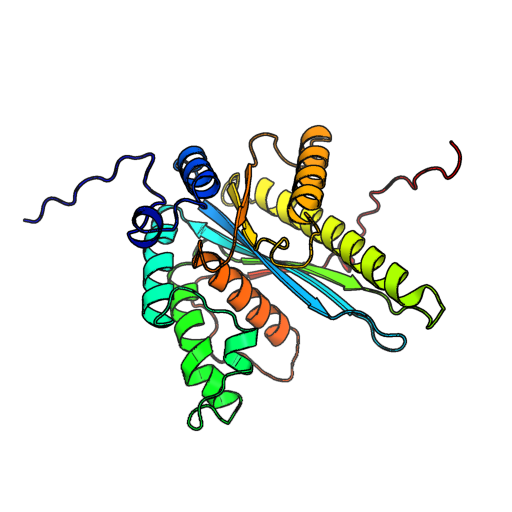7.536 25.239 -8.687 1.00 25.62 266 PRO A CA 1
ATOM 2067 C C . PRO A 1 266 ? 8.945 24.655 -8.795 1.00 25.62 266 PRO A C 1
ATOM 2069 O O . PRO A 1 266 ? 9.422 24.006 -7.864 1.00 25.62 266 PRO A O 1
ATOM 2072 N N . ALA A 1 267 ? 9.574 24.829 -9.956 1.00 28.03 267 ALA A N 1
ATOM 2073 C CA . ALA A 1 267 ? 10.981 24.518 -10.129 1.00 28.03 267 ALA A CA 1
ATOM 2074 C C . ALA A 1 267 ? 11.757 25.141 -8.964 1.00 28.03 267 ALA A C 1
ATOM 2076 O O . ALA A 1 267 ? 11.614 26.336 -8.700 1.00 28.03 267 ALA A O 1
ATOM 2077 N N . SER A 1 268 ? 12.536 24.330 -8.253 1.00 32.31 268 SER A N 1
ATOM 2078 C CA . SER A 1 268 ? 13.543 24.832 -7.330 1.00 32.31 268 SER A CA 1
ATOM 2079 C C . SER A 1 268 ? 14.414 25.808 -8.116 1.00 32.31 268 SER A C 1
ATOM 2081 O O . SER A 1 268 ? 15.061 25.408 -9.086 1.00 32.31 268 SER A O 1
ATOM 2083 N N . ASP A 1 269 ? 14.366 27.084 -7.749 1.00 27.47 269 ASP A N 1
ATOM 2084 C CA . ASP A 1 269 ? 15.203 28.120 -8.342 1.00 27.47 269 ASP A CA 1
ATOM 2085 C C . ASP A 1 269 ? 16.675 27.735 -8.106 1.00 27.47 269 ASP A C 1
ATOM 2087 O O . ASP A 1 269 ? 17.063 27.537 -6.951 1.00 27.47 269 ASP A O 1
ATOM 2091 N N . PRO A 1 270 ? 17.512 27.553 -9.144 1.00 30.03 270 PRO A N 1
ATOM 2092 C CA . PRO A 1 270 ? 18.898 27.127 -8.972 1.00 30.03 270 PRO A CA 1
ATOM 2093 C C . PRO A 1 270 ? 19.826 28.270 -8.518 1.00 30.03 270 PRO A C 1
ATOM 2095 O O . PRO A 1 270 ? 21.016 28.263 -8.834 1.00 30.03 270 PRO A O 1
ATOM 2098 N N . SER A 1 271 ? 19.318 29.246 -7.765 1.00 36.62 271 SER A N 1
ATOM 2099 C CA . SER A 1 271 ? 20.130 30.286 -7.141 1.00 36.62 271 SER A CA 1
ATOM 2100 C C . SER A 1 271 ? 19.770 30.483 -5.673 1.00 36.62 271 SER A C 1
ATOM 2102 O O . SER A 1 271 ? 18.947 31.335 -5.358 1.00 36.62 271 SER A O 1
ATOM 2104 N N . GLU A 1 272 ? 20.435 29.723 -4.800 1.00 32.50 272 GLU A N 1
ATOM 2105 C CA . GLU A 1 272 ? 20.906 30.153 -3.471 1.00 32.50 272 GLU A CA 1
ATOM 2106 C C . GLU A 1 272 ? 22.048 29.250 -2.977 1.00 32.50 272 GLU A C 1
ATOM 2108 O O . GLU A 1 272 ? 21.950 28.009 -3.129 1.00 32.50 272 GLU A O 1
#

Foldseek 3Di:
DDPPPPDDLLCLLPAPLLVPDDPVCVVVSVLSSLCSVPQWAWQKEKDKDFAAQPGKIKIKIKIQIFGSNLNRVLQVQLCVLQVALDDFPVCLVVVADPCLPDVVSSCVRPLVSNVQSLLVTRQVAMEMEMEMQDRDHPDPCVVVSRVVSRVVRVLVNVLVVQLCQCVPPVHRHQHYEYAQPPPDDPDNVVVVVVVSVVVCCVVVSHPPSRDYDYDHCSSRVNSNSRNSVVVQVVVVVPVPDHDPDDRPRHDYHYHYVVVPPPPDDDPPDPDD

Organism: NCBI:txid37923

Sequence (272 aa):
MARRSRRPENEALFSSHIYRGPQHAEHYRNFLHDHAGDEALAFVDESYRAATTQTQGYYTLTAAVVANADIPLMREALKAQAGGTYWHTTEAFSQRSPEQASAAGVWIGNIGPMLEVTSDHIDQGVITVHTAVPPWPEDRQYRQHRVMALEEARTECMTTLLKNLADDPRGEISGVVFESRSSGAGQNMDKTDQLTISRLQDSGVIPTQMGAVFISPAVEPVLWSADLTALRTERTSDSAYPCPHAPRRATLAAINISDYAMTWFPASDPSE

Secondary structure (DSSP, 8-state):
--------GGGTT--HHHHTS-GGGHHHHHHHHHTTT-SEEEEEEEEEE---SSS-EEEEEEEEEEETTTHHHHHHHHHHHHTSS---HHHHHHS--GGG-SHHHHIIIIIHHHHHHHHHH--S-EEEEEEEE-----STTHHHHHHHHHHHHHHHHHHHHHHHHHT-TT----EEEEEPS-SSSS--HHHHHHHHHHHHHHTTSS-TT-EEEEE-TTT-TTHHHHHHHHHHHHHHHSTT---S---SSPPEEEEEGGGS---------S--